Protein 3F7W (pdb70)

Structure (mmCIF, N/CA/C/O backbone):
data_3F7W
#
_entry.id   3F7W
#
_cell.length_a   91.178
_cell.length_b   91.178
_cell.length_c   82.049
_cell.angle_alpha   90.000
_cell.angle_beta   90.000
_cell.angle_gamma   90.000
#
_symmetry.space_group_name_H-M   'P 43 21 2'
#
loop_
_entity.id
_entity.type
_entity.pdbx_description
1 polymer 'putative fructosamine-3-kinase'
2 non-polymer 'UNKNOWN LIGAND'
3 non-polymer 'CHLORIDE ION'
4 non-polymer 1,2-ETHANEDIOL
5 non-polymer DI(HYDROXYETHYL)ETHER
6 water water
#
loop_
_atom_site.group_PDB
_atom_site.id
_atom_site.type_symbol
_atom_site.label_atom_id
_atom_site.label_alt_id
_atom_site.label_comp_id
_atom_site.label_asym_id
_atom_site.label_entity_id
_atom_site.label_seq_id
_atom_site.pdbx_PDB_ins_code
_atom_site.Cartn_x
_atom_site.Cartn_y
_atom_site.Cartn_z
_atom_site.occupancy
_atom_site.B_iso_or_equiv
_atom_site.auth_seq_id
_atom_site.auth_comp_id
_atom_site.auth_asym_id
_atom_site.auth_atom_id
_atom_site.pdbx_PDB_model_num
ATOM 1 N N . GLY A 1 1 ? 42.491 11.237 28.658 1.00 19.29 0 GLY A N 1
ATOM 2 C CA . GLY A 1 1 ? 43.571 10.195 28.525 1.00 35.62 0 GLY A CA 1
ATOM 3 C C . GLY A 1 1 ? 44.208 9.705 29.832 1.00 39.72 0 GLY A C 1
ATOM 4 O O . GLY A 1 1 ? 44.053 10.329 30.871 1.00 44.77 0 GLY A O 1
ATOM 5 N N A VAL A 1 2 ? 45.054 8.679 29.757 0.50 39.40 1 VAL A N 1
ATOM 6 N N B VAL A 1 2 ? 44.806 8.509 29.755 0.50 45.02 1 VAL A N 1
ATOM 7 C CA A VAL A 1 2 ? 45.541 7.967 30.949 0.50 34.26 1 VAL A CA 1
ATOM 8 C CA B VAL A 1 2 ? 45.453 7.847 30.887 0.50 44.93 1 VAL A CA 1
ATOM 9 C C A VAL A 1 2 ? 46.044 8.788 32.160 0.50 29.57 1 VAL A C 1
ATOM 10 C C B VAL A 1 2 ? 45.831 6.378 30.608 0.50 44.85 1 VAL A C 1
ATOM 11 O O A VAL A 1 2 ? 46.754 9.804 32.075 0.50 23.01 1 VAL A O 1
ATOM 12 O O B VAL A 1 2 ? 44.979 5.490 30.640 0.50 46.23 1 VAL A O 1
ATOM 15 N N A ASN A 1 3 ? 45.634 8.302 33.315 0.50 26.74 2 ASN A N 1
ATOM 16 N N B ASN A 1 3 ? 47.104 6.136 30.306 0.50 43.62 2 ASN A N 1
ATOM 17 C CA A ASN A 1 3 ? 46.289 8.650 34.551 0.50 25.25 2 ASN A CA 1
ATOM 18 C CA B ASN A 1 3 ? 47.710 4.828 30.551 0.50 46.50 2 ASN A CA 1
ATOM 19 C C A ASN A 1 3 ? 47.688 8.027 34.499 0.50 22.43 2 ASN A C 1
ATOM 20 C C B ASN A 1 3 ? 48.545 5.145 31.776 0.50 47.20 2 ASN A C 1
ATOM 21 O O A ASN A 1 3 ? 48.649 8.582 35.008 0.50 17.63 2 ASN A O 1
ATOM 22 O O B ASN A 1 3 ? 49.655 4.648 31.961 0.50 46.33 2 ASN A O 1
ATOM 31 N N A SER A 1 4 ? 47.817 6.910 33.795 0.50 23.91 3 SER A N 1
ATOM 32 N N B SER A 1 4 ? 47.947 5.983 32.621 0.50 48.64 3 SER A N 1
ATOM 33 C CA A SER A 1 4 ? 49.161 6.335 33.576 0.50 25.70 3 SER A CA 1
ATOM 34 C CA B SER A 1 4 ? 48.670 6.846 33.548 0.50 48.44 3 SER A CA 1
ATOM 35 C C A SER A 1 4 ? 50.083 7.184 32.672 0.50 25.78 3 SER A C 1
ATOM 36 C C B SER A 1 4 ? 49.826 7.504 32.792 0.50 45.33 3 SER A C 1
ATOM 37 O O A SER A 1 4 ? 51.273 7.310 32.960 0.50 23.76 3 SER A O 1
ATOM 38 O O B SER A 1 4 ? 50.957 7.606 33.279 0.50 45.05 3 SER A O 1
ATOM 43 N N A VAL A 1 5 ? 49.541 7.762 31.598 0.50 27.74 4 VAL A N 1
ATOM 44 N N B VAL A 1 5 ? 49.505 7.946 31.578 0.50 41.75 4 VAL A N 1
ATOM 45 C CA A VAL A 1 5 ? 50.258 8.783 30.816 0.50 26.55 4 VAL A CA 1
ATOM 46 C CA B VAL A 1 5 ? 50.383 8.805 30.804 0.50 37.09 4 VAL A CA 1
ATOM 47 C C A VAL A 1 5 ? 50.794 9.911 31.724 0.50 27.60 4 VAL A C 1
ATOM 48 C C B VAL A 1 5 ? 50.809 9.997 31.669 0.50 33.95 4 VAL A C 1
ATOM 49 O O A VAL A 1 5 ? 51.990 10.231 31.717 0.50 23.98 4 VAL A O 1
ATOM 50 O O B VAL A 1 5 ? 51.957 10.443 31.585 0.50 31.41 4 VAL A O 1
ATOM 57 N N . ALA A 1 6 ? 49.900 10.510 32.502 1.00 29.12 5 ALA A N 1
ATOM 58 C CA . ALA A 1 6 ? 50.263 11.600 33.408 1.00 31.18 5 ALA A CA 1
ATOM 59 C C . ALA A 1 6 ? 51.409 11.213 34.338 1.00 31.10 5 ALA A C 1
ATOM 60 O O . ALA A 1 6 ? 52.374 11.964 34.502 1.00 31.07 5 ALA A O 1
ATOM 62 N N . ALA A 1 7 ? 51.326 10.021 34.920 1.00 31.95 6 ALA A N 1
ATOM 63 C CA . ALA A 1 7 ? 52.365 9.551 35.826 1.00 31.69 6 ALA A CA 1
ATOM 64 C C . ALA A 1 7 ? 53.704 9.406 35.108 1.00 29.72 6 ALA A C 1
ATOM 65 O O . ALA A 1 7 ? 54.733 9.793 35.638 1.00 28.86 6 ALA A O 1
ATOM 67 N N . ARG A 1 8 ? 53.676 8.789 33.928 1.00 30.22 7 ARG A N 1
ATOM 68 C CA . ARG A 1 8 ? 54.897 8.522 33.159 1.00 31.71 7 ARG A CA 1
ATOM 69 C C . ARG A 1 8 ? 55.586 9.837 32.753 1.00 32.46 7 ARG A C 1
ATOM 70 O O . ARG A 1 8 ? 56.810 9.986 32.889 1.00 32.46 7 ARG A O 1
ATOM 78 N N . VAL A 1 9 ? 54.787 10.820 32.332 1.00 30.48 8 VAL A N 1
ATOM 79 C CA . VAL A 1 9 ? 55.317 12.144 31.959 1.00 30.18 8 VAL A CA 1
ATOM 80 C C . VAL A 1 9 ? 55.964 12.837 33.146 1.00 29.49 8 VAL A C 1
ATOM 81 O O . VAL A 1 9 ? 57.094 13.340 33.070 1.00 27.68 8 VAL A O 1
ATOM 85 N N . THR A 1 10 ? 55.287 12.854 34.285 1.00 30.74 9 THR A N 1
ATOM 86 C CA . THR A 1 10 ? 55.888 13.449 35.461 1.00 31.80 9 THR A CA 1
ATOM 87 C C . THR A 1 10 ? 57.217 12.795 35.843 1.00 33.14 9 THR A C 1
ATOM 88 O O . THR A 1 10 ? 58.180 13.494 36.183 1.00 33.28 9 THR A O 1
ATOM 92 N N A GLU A 1 11 ? 57.271 11.471 35.786 0.50 33.22 10 GLU A N 1
ATOM 93 N N B GLU A 1 11 ? 57.257 11.465 35.791 0.50 34.11 10 GLU A N 1
ATOM 94 C CA A GLU A 1 11 ? 58.503 10.749 36.087 0.50 33.87 10 GLU A CA 1
ATOM 95 C CA B GLU A 1 11 ? 58.480 10.702 36.061 0.50 35.87 10 GLU A CA 1
ATOM 96 C C A GLU A 1 11 ? 59.614 11.145 35.119 0.50 34.00 10 GLU A C 1
ATOM 97 C C B GLU A 1 11 ? 59.602 11.131 35.120 0.50 34.92 10 GLU A C 1
ATOM 98 O O A GLU A 1 11 ? 60.757 11.351 35.524 0.50 32.84 10 GLU A O 1
ATOM 99 O O B GLU A 1 11 ? 60.735 11.351 35.544 0.50 33.96 10 GLU A O 1
ATOM 110 N N . LEU A 1 12 ? 59.277 11.229 33.835 1.00 32.69 11 LEU A N 1
ATOM 111 C CA . LEU A 1 12 ? 60.280 11.471 32.801 1.00 33.41 11 LEU A CA 1
ATOM 112 C C . LEU A 1 12 ? 60.741 12.915 32.718 1.00 35.65 11 LEU A C 1
ATOM 113 O O . LEU A 1 12 ? 61.886 13.161 32.361 1.00 34.55 11 LEU A O 1
ATOM 118 N N . THR A 1 13 ? 59.870 13.862 33.054 1.00 35.24 12 THR A N 1
ATOM 119 C CA . THR A 1 13 ? 60.193 15.305 32.945 1.00 34.88 12 THR A CA 1
ATOM 120 C C . THR A 1 13 ? 60.469 16.006 34.248 1.00 32.53 12 THR A C 1
ATOM 121 O O . THR A 1 13 ? 60.987 17.116 34.254 1.00 34.40 12 THR A O 1
ATOM 125 N N . GLY A 1 14 ? 60.070 15.390 35.355 1.00 32.23 13 GLY A N 1
ATOM 126 C CA . GLY A 1 14 ? 60.126 15.989 36.672 1.00 31.10 13 GLY A CA 1
ATOM 127 C C . GLY A 1 14 ? 59.103 17.097 36.908 1.00 31.87 13 GLY A C 1
ATOM 128 O O . GLY A 1 14 ? 59.156 17.769 37.914 1.00 31.12 13 GLY A O 1
ATOM 129 N N . ARG A 1 15 ? 58.177 17.284 35.977 1.00 31.50 14 ARG A N 1
ATOM 130 C CA . ARG A 1 15 ? 57.211 18.378 36.047 1.00 30.78 14 ARG A CA 1
ATOM 131 C C . ARG A 1 15 ? 55.816 17.842 36.389 1.00 30.27 14 ARG A C 1
ATOM 132 O O . ARG A 1 15 ? 55.448 16.748 35.966 1.00 29.06 14 ARG A O 1
ATOM 140 N N . GLU A 1 16 ? 55.043 18.633 37.122 1.00 30.63 15 GLU A N 1
ATOM 141 C CA . GLU A 1 16 ? 53.676 18.268 37.505 1.00 32.29 15 GLU A CA 1
ATOM 142 C C . GLU A 1 16 ? 52.735 18.342 36.296 1.00 30.48 15 GLU A C 1
ATOM 143 O O . GLU A 1 16 ? 52.787 19.308 35.546 1.00 31.90 15 GLU A O 1
ATOM 149 N N . VAL A 1 17 ? 51.901 17.312 36.101 1.00 32.05 16 VAL A N 1
ATOM 150 C CA . VAL A 1 17 ? 50.908 17.261 35.001 1.00 30.62 16 VAL A CA 1
ATOM 151 C C . VAL A 1 17 ? 49.515 17.725 35.470 1.00 33.35 16 VAL A C 1
ATOM 152 O O . VAL A 1 17 ? 48.988 17.220 36.457 1.00 31.38 16 VAL A O 1
ATOM 156 N N . ALA A 1 18 ? 48.947 18.714 34.787 1.00 33.54 17 ALA A N 1
ATOM 157 C CA . ALA A 1 18 ? 47.618 19.260 35.125 1.00 33.42 17 ALA A CA 1
ATOM 158 C C . ALA A 1 18 ? 46.489 18.622 34.298 1.00 34.02 17 ALA A C 1
ATOM 159 O O . ALA A 1 18 ? 45.355 18.561 34.763 1.00 32.73 17 ALA A O 1
ATOM 161 N N . ALA A 1 19 ? 46.788 18.133 33.098 1.00 33.34 18 ALA A N 1
ATOM 162 C CA . ALA A 1 19 ? 45.754 17.581 32.222 1.00 33.08 18 ALA A CA 1
ATOM 163 C C . ALA A 1 19 ? 46.330 16.667 31.160 1.00 33.56 18 ALA A C 1
ATOM 164 O O . ALA A 1 19 ? 47.496 16.833 30.748 1.00 31.48 18 ALA A O 1
ATOM 166 N N . VAL A 1 20 ? 45.509 15.706 30.721 1.00 31.36 19 VAL A N 1
ATOM 167 C CA . VAL A 1 20 ? 45.824 14.818 29.603 1.00 31.12 19 VAL A CA 1
ATOM 168 C C . VAL A 1 20 ? 44.601 14.702 28.680 1.00 32.02 19 VAL A C 1
ATOM 169 O O . VAL A 1 20 ? 43.504 14.431 29.158 1.00 32.39 19 VAL A O 1
ATOM 173 N N . ALA A 1 21 ? 44.789 14.901 27.381 1.00 32.81 20 ALA A N 1
ATOM 174 C CA . ALA A 1 21 ? 43.711 14.764 26.400 1.00 34.47 20 ALA A CA 1
ATOM 175 C C . ALA A 1 21 ? 44.147 13.799 25.303 1.00 32.74 20 ALA A C 1
ATOM 176 O O . ALA A 1 21 ? 45.282 13.867 24.852 1.00 35.64 20 ALA A O 1
ATOM 178 N N . GLU A 1 22 ? 43.243 12.930 24.845 1.00 32.35 21 GLU A N 1
ATOM 179 C CA . GLU A 1 22 ? 43.574 11.995 23.756 1.00 35.94 21 GLU A CA 1
ATOM 180 C C . GLU A 1 22 ? 43.639 12.713 22.408 1.00 36.96 21 GLU A C 1
ATOM 181 O O . GLU A 1 22 ? 42.829 13.605 22.127 1.00 36.09 21 GLU A O 1
ATOM 187 N N . ARG A 1 23 ? 44.628 12.360 21.591 1.00 36.66 22 ARG A N 1
ATOM 188 C CA . ARG A 1 23 ? 44.769 12.923 20.253 1.00 37.14 22 ARG A CA 1
ATOM 189 C C . ARG A 1 23 ? 44.947 11.817 19.210 1.00 38.64 22 ARG A C 1
ATOM 190 O O . ARG A 1 23 ? 45.624 12.012 18.205 1.00 43.60 22 ARG A O 1
ATOM 198 N N . GLY A 1 24 ? 44.339 10.661 19.456 1.00 39.11 23 GLY A N 1
ATOM 199 C CA . GLY A 1 24 ? 44.326 9.578 18.466 1.00 40.45 23 GLY A CA 1
ATOM 200 C C . GLY A 1 24 ? 45.477 8.586 18.604 1.00 40.67 23 GLY A C 1
ATOM 201 O O . GLY A 1 24 ? 46.002 8.377 19.707 1.00 36.14 23 GLY A O 1
ATOM 202 N N . HIS A 1 25 ? 45.847 7.967 17.483 1.00 40.27 24 HIS A N 1
ATOM 203 C CA . HIS A 1 25 ? 46.816 6.878 17.471 1.00 42.38 24 HIS A CA 1
ATOM 204 C C . HIS A 1 25 ? 47.627 6.906 16.189 1.00 41.57 24 HIS A C 1
ATOM 205 O O . HIS A 1 25 ? 47.211 7.502 15.191 1.00 39.77 24 HIS A O 1
ATOM 208 N N . SER A 1 26 ? 48.801 6.285 16.231 1.00 37.11 25 SER A N 1
ATOM 209 C CA . SER A 1 26 ? 49.612 6.099 15.041 1.00 35.36 25 SER A CA 1
ATOM 210 C C . SER A 1 26 ? 50.281 4.743 15.173 1.00 35.65 25 SER A C 1
ATOM 211 O O . SER A 1 26 ? 50.903 4.453 16.199 1.00 35.07 25 SER A O 1
ATOM 214 N N . HIS A 1 27 ? 50.146 3.920 14.142 1.00 33.55 26 HIS A N 1
ATOM 215 C CA . HIS A 1 27 ? 50.686 2.573 14.146 1.00 36.80 26 HIS A CA 1
ATOM 216 C C . HIS A 1 27 ? 50.285 1.891 15.457 1.00 37.96 26 HIS A C 1
ATOM 217 O O . HIS A 1 27 ? 49.103 1.694 15.675 1.00 39.33 26 HIS A O 1
ATOM 224 N N A ARG A 1 28 ? 51.275 1.651 16.324 0.50 39.51 27 ARG A N 1
ATOM 225 N N B ARG A 1 28 ? 51.211 1.547 16.347 0.50 39.56 27 ARG A N 1
ATOM 226 C CA A ARG A 1 28 ? 51.127 0.815 17.519 0.50 40.19 27 ARG A CA 1
ATOM 227 C CA B ARG A 1 28 ? 50.794 0.821 17.566 0.50 39.78 27 ARG A CA 1
ATOM 228 C C A ARG A 1 28 ? 51.040 1.639 18.822 0.50 40.00 27 ARG A C 1
ATOM 229 C C B ARG A 1 28 ? 50.818 1.660 18.848 0.50 40.04 27 ARG A C 1
ATOM 230 O O A ARG A 1 28 ? 50.996 1.062 19.911 0.50 39.26 27 ARG A O 1
ATOM 231 O O B ARG A 1 28 ? 50.599 1.128 19.945 0.50 38.88 27 ARG A O 1
ATOM 246 N N . TRP A 1 29 ? 51.024 2.968 18.719 1.00 38.60 28 TRP A N 1
ATOM 247 C CA . TRP A 1 29 ? 51.067 3.836 19.906 1.00 36.78 28 TRP A CA 1
ATOM 248 C C . TRP A 1 29 ? 49.962 4.886 19.887 1.00 35.37 28 TRP A C 1
ATOM 249 O O . TRP A 1 29 ? 49.339 5.135 18.852 1.00 36.89 28 TRP A O 1
ATOM 260 N N . HIS A 1 30 ? 49.704 5.449 21.058 1.00 30.31 29 HIS A N 1
ATOM 261 C CA . HIS A 1 30 ? 48.646 6.402 21.267 1.00 31.06 29 HIS A CA 1
ATOM 262 C C . HIS A 1 30 ? 49.222 7.810 21.407 1.00 32.46 29 HIS A C 1
ATOM 263 O O . HIS A 1 30 ? 50.365 7.973 21.853 1.00 29.99 29 HIS A O 1
ATOM 270 N N . LEU A 1 31 ? 48.424 8.819 21.040 1.00 33.44 30 LEU A N 1
ATOM 271 C CA . LEU A 1 31 ? 48.863 10.224 21.044 1.00 32.68 30 LEU A CA 1
ATOM 272 C C . LEU A 1 31 ? 48.064 11.053 22.030 1.00 31.40 30 LEU A C 1
ATOM 273 O O . LEU A 1 31 ? 46.853 10.832 22.245 1.00 32.38 30 LEU A O 1
ATOM 278 N N . TYR A 1 32 ? 48.736 12.013 22.656 1.00 31.19 31 TYR A N 1
ATOM 279 C CA . TYR A 1 32 ? 48.117 12.824 23.689 1.00 32.23 31 TYR A CA 1
ATOM 280 C C . TYR A 1 32 ? 48.657 14.247 23.662 1.00 31.30 31 TYR A C 1
ATOM 281 O O . TYR A 1 32 ? 49.814 14.462 23.328 1.00 29.45 31 TYR A O 1
ATOM 290 N N . ARG A 1 33 ? 47.799 15.180 24.044 1.00 30.88 32 ARG A N 1
ATOM 291 C CA . ARG A 1 33 ? 48.208 16.513 24.496 1.00 31.66 32 ARG A CA 1
ATOM 292 C C . ARG A 1 33 ? 48.206 16.509 26.022 1.00 30.11 32 ARG A C 1
ATOM 293 O O . ARG A 1 33 ? 47.179 16.256 26.653 1.00 31.74 32 ARG A O 1
ATOM 301 N N . VAL A 1 34 ? 49.370 16.768 26.609 1.00 29.07 33 VAL A N 1
ATOM 302 C CA . VAL A 1 34 ? 49.538 16.752 28.072 1.00 27.55 33 VAL A CA 1
ATOM 303 C C . VAL A 1 34 ? 49.938 18.149 28.514 1.00 30.45 33 VAL A C 1
ATOM 304 O O . VAL A 1 34 ? 50.903 18.718 27.983 1.00 31.53 33 VAL A O 1
ATOM 308 N N . GLU A 1 35 ? 49.224 18.684 29.498 1.00 30.07 34 GLU A N 1
ATOM 309 C CA . GLU A 1 35 ? 49.474 20.033 29.972 1.00 31.41 34 GLU A CA 1
ATOM 310 C C . GLU A 1 35 ? 50.070 19.995 31.362 1.00 30.49 34 GLU A C 1
ATOM 311 O O . GLU A 1 35 ? 49.551 19.333 32.273 1.00 31.35 34 GLU A O 1
ATOM 317 N N . LEU A 1 36 ? 51.180 20.700 31.525 1.00 28.81 35 LEU A N 1
ATOM 318 C CA . LEU A 1 36 ? 51.862 20.785 32.812 1.00 28.64 35 LEU A CA 1
ATOM 319 C C . LEU A 1 36 ? 51.182 21.824 33.684 1.00 31.44 35 LEU A C 1
ATOM 320 O O . LEU A 1 36 ? 50.355 22.599 33.196 1.00 29.47 35 LEU A O 1
ATOM 325 N N . ALA A 1 37 ? 51.586 2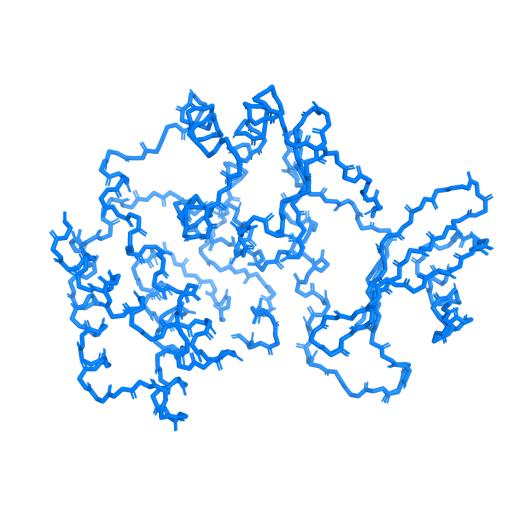1.874 34.952 1.00 32.06 36 ALA A N 1
ATOM 326 C CA . ALA A 1 37 ? 50.964 22.769 35.941 1.00 31.80 36 ALA A CA 1
ATOM 327 C C . ALA A 1 37 ? 51.027 24.237 35.555 1.00 32.49 36 ALA A C 1
ATOM 328 O O . ALA A 1 37 ? 50.120 24.979 35.889 1.00 33.25 36 ALA A O 1
ATOM 330 N N . ASP A 1 38 ? 52.086 24.661 34.869 1.00 30.55 37 ASP A N 1
ATOM 331 C CA . ASP A 1 38 ? 52.221 26.058 34.440 1.00 32.03 37 ASP A CA 1
ATOM 332 C C . ASP A 1 38 ? 51.575 26.368 33.099 1.00 30.74 37 ASP A C 1
ATOM 333 O O . ASP A 1 38 ? 51.787 27.451 32.557 1.00 31.81 37 ASP A O 1
ATOM 338 N N . GLY A 1 39 ? 50.823 25.411 32.538 1.00 30.79 38 GLY A N 1
ATOM 339 C CA . GLY A 1 39 ? 50.194 25.602 31.237 1.00 29.52 38 GLY A CA 1
ATOM 340 C C . GLY A 1 39 ? 50.990 25.070 30.063 1.00 29.86 38 GLY A C 1
ATOM 341 O O . GLY A 1 39 ? 50.469 25.016 28.953 1.00 31.45 38 GLY A O 1
ATOM 342 N N . THR A 1 40 ? 52.255 24.682 30.272 1.00 31.58 39 THR A N 1
ATOM 343 C CA . THR A 1 40 ? 53.089 24.210 29.153 1.00 31.78 39 THR A CA 1
ATOM 344 C C . THR A 1 40 ? 52.474 22.960 28.518 1.00 29.92 39 THR A C 1
ATOM 345 O O . THR A 1 40 ? 52.225 21.975 29.217 1.00 30.26 39 THR A O 1
ATOM 349 N N . PRO A 1 41 ? 52.191 22.999 27.210 1.00 31.88 40 PRO A N 1
ATOM 350 C CA . PRO A 1 41 ? 51.663 21.809 26.576 1.00 31.04 40 PRO A CA 1
ATOM 351 C C . PRO A 1 41 ? 52.778 20.940 25.978 1.00 29.01 40 PRO A C 1
ATOM 352 O O . PRO A 1 41 ? 53.775 21.460 25.474 1.00 31.77 40 PRO A O 1
ATOM 356 N N . LEU A 1 42 ? 52.549 19.635 26.012 1.00 28.82 41 LEU A N 1
ATOM 357 C CA . LEU A 1 42 ? 53.442 18.627 25.505 1.00 27.09 41 LEU A CA 1
ATOM 358 C C . LEU A 1 42 ? 52.680 17.699 24.580 1.00 26.70 41 LEU A C 1
ATOM 359 O O . LEU A 1 42 ? 51.521 17.362 24.846 1.00 30.00 41 LEU A O 1
ATOM 364 N N . PHE A 1 43 ? 53.344 17.282 23.507 1.00 27.23 42 PHE A N 1
ATOM 365 C CA . PHE A 1 43 ? 52.851 16.223 22.638 1.00 28.57 42 PHE A CA 1
ATOM 366 C C . PHE A 1 43 ? 53.506 14.930 23.136 1.00 28.63 42 PHE A C 1
ATOM 367 O O . PHE A 1 43 ? 54.723 14.857 23.226 1.00 29.54 42 PHE A O 1
ATOM 375 N N . VAL A 1 44 ? 52.693 13.925 23.429 1.00 28.57 43 VAL A N 1
ATOM 376 C CA . VAL A 1 44 ? 53.191 12.690 24.054 1.00 28.38 43 VAL A CA 1
ATOM 377 C C . VAL A 1 44 ? 52.715 11.487 23.229 1.00 29.08 43 VAL A C 1
ATOM 378 O O . VAL A 1 44 ? 51.510 11.377 22.908 1.00 28.44 43 VAL A O 1
ATOM 382 N N . LYS A 1 45 ? 53.672 10.643 22.847 1.00 28.82 44 LYS A N 1
ATOM 383 C CA . LYS A 1 45 ? 53.401 9.322 22.268 1.00 28.33 44 LYS A CA 1
ATOM 384 C C . LYS A 1 45 ? 53.625 8.309 23.372 1.00 29.45 44 LYS A C 1
ATOM 385 O O . LYS A 1 45 ? 54.574 8.428 24.175 1.00 29.95 44 LYS A O 1
ATOM 391 N N . ALA A 1 46 ? 52.772 7.307 23.419 1.00 29.66 45 ALA A N 1
ATOM 392 C CA . ALA A 1 46 ? 52.891 6.288 24.465 1.00 29.39 45 ALA A CA 1
ATOM 393 C C . ALA A 1 46 ? 52.371 4.952 23.964 1.00 30.57 45 ALA A C 1
ATOM 394 O O . ALA A 1 46 ? 51.279 4.863 23.423 1.00 29.29 45 ALA A O 1
ATOM 396 N N . LEU A 1 47 ? 53.164 3.911 24.185 1.00 29.77 46 LEU A N 1
ATOM 397 C CA . LEU A 1 47 ? 52.696 2.557 24.044 1.00 28.90 46 LEU A CA 1
ATOM 398 C C . LEU A 1 47 ? 51.805 2.230 25.244 1.00 29.04 46 LEU A C 1
ATOM 399 O O . LEU A 1 47 ? 52.002 2.778 26.318 1.00 30.04 46 LEU A O 1
ATOM 404 N N . PRO A 1 48 ? 50.819 1.362 25.058 1.00 32.53 47 PRO A N 1
ATOM 405 C CA . PRO A 1 48 ? 50.006 1.015 26.232 1.00 34.67 47 PRO A CA 1
ATOM 406 C C . PRO A 1 48 ? 50.873 0.335 27.297 1.00 33.70 47 PRO A C 1
ATOM 407 O O . PRO A 1 48 ? 51.849 -0.337 26.959 1.00 31.09 47 PRO A O 1
ATOM 411 N N A ASP A 1 49 ? 50.373 0.419 28.518 0.50 33.66 48 ASP A N 1
ATOM 412 N N B ASP A 1 49 ? 50.615 0.581 28.594 0.50 33.66 48 ASP A N 1
ATOM 413 C CA A ASP A 1 49 ? 50.898 -0.319 29.622 0.50 31.43 48 ASP A CA 1
ATOM 414 C CA B ASP A 1 49 ? 51.586 0.286 29.709 0.50 32.22 48 ASP A CA 1
ATOM 415 C C A ASP A 1 49 ? 50.888 -1.802 29.308 0.50 27.53 48 ASP A C 1
ATOM 416 C C B ASP A 1 49 ? 52.385 -1.035 29.634 0.50 29.94 48 ASP A C 1
ATOM 417 O O A ASP A 1 49 ? 49.873 -2.374 28.879 0.50 22.81 48 ASP A O 1
ATOM 418 O O B ASP A 1 49 ? 53.582 -1.077 29.983 0.50 27.70 48 ASP A O 1
ATOM 427 N N A ASP A 1 50 ? 52.063 -2.390 29.499 0.50 25.49 49 ASP A N 1
ATOM 428 N N B ASP A 1 50 ? 51.691 -2.105 29.245 0.50 26.42 49 ASP A N 1
ATOM 429 C CA A ASP A 1 50 ? 52.285 -3.815 29.344 0.50 25.75 49 ASP A CA 1
ATOM 430 C CA B ASP A 1 50 ? 52.222 -3.475 29.324 0.50 25.10 49 ASP A CA 1
ATOM 431 C C A ASP A 1 50 ? 52.431 -4.316 27.908 0.50 23.92 49 ASP A C 1
ATOM 432 C C B ASP A 1 50 ? 52.260 -4.235 27.986 0.50 24.40 49 ASP A C 1
ATOM 433 O O A ASP A 1 50 ? 52.835 -5.456 27.711 0.50 23.01 49 ASP A O 1
ATOM 434 O O B ASP A 1 50 ? 52.356 -5.462 27.946 0.50 26.28 49 ASP A O 1
ATOM 443 N N . ALA A 1 51 ? 52.178 -3.483 26.904 1.00 24.42 50 ALA A N 1
ATOM 444 C CA . ALA A 1 51 ? 52.185 -3.998 25.531 1.00 25.70 50 ALA A CA 1
ATOM 445 C C . ALA A 1 51 ? 53.625 -4.278 25.091 1.00 28.98 50 ALA A C 1
ATOM 446 O O . ALA A 1 51 ? 54.522 -3.564 25.463 1.00 25.86 50 ALA A O 1
ATOM 448 N N . PRO A 1 52 ? 53.842 -5.337 24.318 1.00 34.81 51 PRO A N 1
ATOM 449 C CA . PRO A 1 52 ? 55.181 -5.607 23.826 1.00 35.86 51 PRO A CA 1
ATOM 450 C C . PRO A 1 52 ? 55.440 -4.601 22.755 1.00 38.48 51 PRO A C 1
ATOM 451 O O . PRO A 1 52 ? 54.504 -4.218 22.045 1.00 41.43 51 PRO A O 1
ATOM 455 N N . ALA A 1 53 ? 56.684 -4.162 22.647 1.00 35.47 52 ALA A N 1
ATOM 456 C CA . ALA A 1 53 ? 57.037 -3.068 21.765 1.00 35.48 52 ALA A CA 1
ATOM 457 C C . ALA A 1 53 ? 58.320 -3.415 21.018 1.00 31.47 52 ALA A C 1
ATOM 458 O O . ALA A 1 53 ? 59.170 -4.136 21.527 1.00 29.28 52 ALA A O 1
ATOM 460 N N . LEU A 1 54 ? 58.456 -2.838 19.834 1.00 29.90 53 LEU A N 1
ATOM 461 C CA . LEU A 1 54 ? 59.640 -3.023 19.013 1.00 26.56 53 LEU A CA 1
ATOM 462 C C . LEU A 1 54 ? 60.887 -2.507 19.675 1.00 24.77 53 LEU A C 1
ATOM 463 O O . LEU A 1 54 ? 60.927 -1.359 20.159 1.00 26.29 53 LEU A O 1
ATOM 468 N N A ASP A 1 55 ? 61.939 -3.327 19.664 0.50 23.05 54 ASP A N 1
ATOM 469 N N B ASP A 1 55 ? 61.933 -3.325 19.709 0.50 23.99 54 ASP A N 1
ATOM 470 C CA A ASP A 1 55 ? 63.268 -2.997 20.207 0.50 24.20 54 ASP A CA 1
ATOM 471 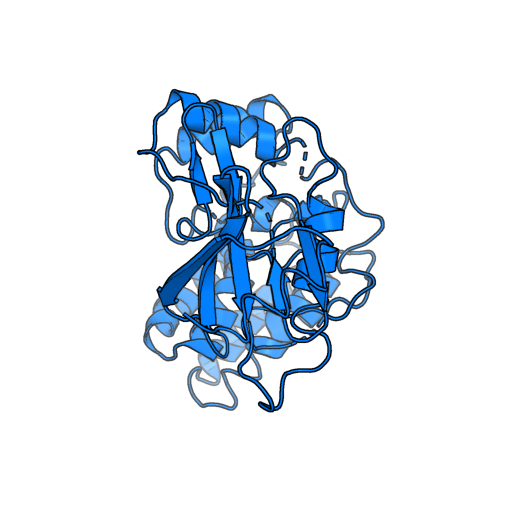C CA B ASP A 1 55 ? 63.156 -2.895 20.352 0.50 25.49 54 ASP A CA 1
ATOM 472 C C A ASP A 1 55 ? 63.896 -1.677 19.695 0.50 25.90 54 ASP A C 1
ATOM 473 C C B ASP A 1 55 ? 63.690 -1.620 19.699 0.50 26.70 54 ASP A C 1
ATOM 474 O O A ASP A 1 55 ? 64.357 -1.637 18.554 0.50 23.17 54 ASP A O 1
ATOM 475 O O B ASP A 1 55 ? 63.775 -1.517 18.479 0.50 23.31 54 ASP A O 1
ATOM 484 N N . GLY A 1 56 ? 63.982 -0.628 20.535 1.00 26.43 55 GLY A N 1
ATOM 485 C CA . GLY A 1 56 ? 64.651 0.590 20.106 1.00 27.47 55 GLY A CA 1
ATOM 486 C C . GLY A 1 56 ? 63.799 1.543 19.284 1.00 26.09 55 GLY A C 1
ATOM 487 O O . GLY A 1 56 ? 64.311 2.514 18.718 1.00 28.01 55 GLY A O 1
ATOM 488 N N . LEU A 1 57 ? 62.500 1.295 19.218 1.00 27.74 56 LEU A N 1
ATOM 489 C CA . LEU A 1 57 ? 61.620 2.116 18.385 1.00 29.98 56 LEU A CA 1
ATOM 490 C C . LEU A 1 57 ? 61.576 3.586 18.858 1.00 26.59 56 LEU A C 1
ATOM 491 O O . LEU A 1 57 ? 61.857 4.533 18.091 1.00 26.10 56 LEU A O 1
ATOM 496 N N . PHE A 1 58 ? 61.196 3.773 20.114 1.00 26.79 57 PHE A N 1
ATOM 497 C CA . PHE A 1 58 ? 61.117 5.129 20.654 1.00 26.45 57 PHE A CA 1
ATOM 498 C C . PHE A 1 58 ? 62.500 5.766 20.731 1.00 25.64 57 PHE A C 1
ATOM 499 O O . PHE A 1 58 ? 62.638 6.957 20.463 1.00 26.13 57 PHE A O 1
ATOM 507 N N A ARG A 1 59 ? 63.503 4.969 21.071 0.50 25.08 58 ARG A N 1
ATOM 508 N N B ARG A 1 59 ? 63.516 4.966 21.057 0.50 25.08 58 ARG A N 1
ATOM 509 C CA A ARG A 1 59 ? 64.879 5.431 21.096 0.50 26.58 58 ARG A CA 1
ATOM 510 C CA B ARG A 1 59 ? 64.898 5.440 21.105 0.50 26.62 58 ARG A CA 1
ATOM 511 C C A ARG A 1 59 ? 65.300 6.077 19.778 0.50 26.22 58 ARG A C 1
ATOM 512 C C B ARG A 1 59 ? 65.333 6.063 19.777 0.50 26.28 58 ARG A C 1
ATOM 513 O O A ARG A 1 59 ? 65.957 7.112 19.766 0.50 25.04 58 ARG A O 1
ATOM 514 O O B ARG A 1 59 ? 66.033 7.071 19.758 0.50 25.27 58 ARG A O 1
ATOM 529 N N . ALA A 1 60 ? 64.930 5.456 18.665 1.00 25.04 59 ALA A N 1
ATOM 530 C CA . ALA A 1 60 ? 65.313 5.974 17.349 1.00 24.90 59 ALA A CA 1
ATOM 531 C C . ALA A 1 60 ? 64.777 7.388 17.139 1.00 25.80 59 ALA A C 1
ATOM 532 O O . ALA A 1 60 ? 65.477 8.266 16.583 1.00 27.05 59 ALA A O 1
ATOM 534 N N . GLU A 1 61 ? 63.542 7.620 17.564 1.00 24.38 60 GLU A N 1
ATOM 535 C CA . GLU A 1 61 ? 62.942 8.935 17.442 1.00 28.17 60 GLU A CA 1
ATOM 536 C C . GLU A 1 61 ? 63.569 9.927 18.467 1.00 26.41 60 GLU A C 1
ATOM 537 O O . GLU A 1 61 ? 63.881 11.044 18.085 1.00 27.30 60 GLU A O 1
ATOM 543 N N . ALA A 1 62 ? 63.732 9.516 19.722 1.00 26.23 61 ALA A N 1
ATOM 544 C CA . ALA A 1 62 ? 64.304 10.426 20.757 1.00 25.40 61 ALA A CA 1
ATOM 545 C C . ALA A 1 62 ? 65.720 10.861 20.340 1.00 26.61 61 ALA A C 1
ATOM 546 O O . ALA A 1 62 ? 66.074 12.067 20.399 1.00 27.20 61 ALA A O 1
ATOM 548 N N . LEU A 1 63 ? 66.539 9.889 19.951 1.00 25.85 62 LEU A N 1
ATOM 549 C CA . LEU A 1 63 ? 67.923 10.172 19.544 1.00 27.03 62 LEU A CA 1
ATOM 550 C C . LEU A 1 63 ? 67.946 10.948 18.239 1.00 26.89 62 LEU A C 1
ATOM 551 O O . LEU A 1 63 ? 68.772 11.863 18.048 1.00 27.84 62 LEU A O 1
ATOM 556 N N . GLY A 1 64 ? 67.038 10.603 17.328 1.00 27.32 63 GLY A N 1
ATOM 557 C CA . GLY A 1 64 ? 66.969 11.281 16.039 1.00 27.04 63 GLY A CA 1
ATOM 558 C C . GLY A 1 64 ? 66.538 12.729 16.208 1.00 26.71 63 GLY A C 1
ATOM 559 O O . GLY A 1 64 ? 67.099 13.603 15.582 1.00 28.42 63 GLY A O 1
ATOM 560 N N . LEU A 1 65 ? 65.576 12.978 17.095 1.00 25.40 64 LEU A N 1
ATOM 561 C CA . LEU A 1 65 ? 65.155 14.355 17.380 1.00 26.05 64 LEU A CA 1
ATOM 562 C C . LEU A 1 65 ? 66.313 15.175 17.978 1.00 25.99 64 LEU A C 1
ATOM 563 O O . LEU A 1 65 ? 66.535 16.336 17.581 1.00 27.73 64 LEU A O 1
ATOM 568 N N . ASP A 1 66 ? 67.065 14.573 18.901 1.00 25.43 65 ASP A N 1
ATOM 569 C CA . ASP A 1 66 ? 68.176 15.270 19.541 1.00 26.42 65 ASP A CA 1
ATOM 570 C C . ASP A 1 66 ? 69.243 15.616 18.530 1.00 28.60 65 ASP A C 1
ATOM 571 O O . ASP A 1 66 ? 69.805 16.705 18.530 1.00 27.90 65 ASP A O 1
ATOM 576 N N . TRP A 1 67 ? 69.546 14.660 17.675 1.00 27.36 66 TRP A N 1
ATOM 577 C CA . TRP A 1 67 ? 70.604 14.805 16.705 1.00 27.35 66 TRP A CA 1
ATOM 578 C C . TRP A 1 67 ? 70.227 15.773 15.591 1.00 27.01 66 TRP A C 1
ATOM 579 O O . TRP A 1 67 ? 71.026 16.609 15.159 1.00 28.03 66 TRP A O 1
ATOM 590 N N . LEU A 1 68 ? 69.004 15.684 15.113 1.00 27.12 67 LEU A N 1
ATOM 591 C CA . LEU A 1 68 ? 68.546 16.527 14.040 1.00 26.66 67 LEU A CA 1
ATOM 592 C C . LEU A 1 68 ? 68.320 17.966 14.473 1.00 28.23 67 LEU A C 1
ATOM 593 O O . LEU A 1 68 ? 68.390 18.899 13.644 1.00 28.36 67 LEU A O 1
ATOM 598 N N . GLY A 1 69 ? 68.147 18.181 15.778 1.00 29.00 68 GLY A N 1
ATOM 599 C CA . GLY A 1 69 ? 67.693 19.455 16.302 1.00 29.69 68 GLY A CA 1
ATOM 600 C C . GLY A 1 69 ? 68.785 20.484 16.567 1.00 31.01 68 GLY A C 1
ATOM 601 O O . GLY A 1 69 ? 68.491 21.552 17.045 1.00 34.46 68 GLY A O 1
ATOM 602 N N A ARG A 1 70 ? 70.035 20.132 16.275 0.50 31.63 69 ARG A N 1
ATOM 603 N N B ARG A 1 70 ? 70.026 20.179 16.213 0.50 31.49 69 ARG A N 1
ATOM 604 C CA A ARG A 1 70 ? 71.177 20.992 16.573 0.50 33.12 69 ARG A CA 1
ATOM 605 C CA B ARG A 1 70 ? 71.171 20.974 16.660 0.50 32.79 69 ARG A CA 1
ATOM 606 C C A ARG A 1 70 ? 71.562 21.794 15.315 0.50 31.82 69 ARG A C 1
ATOM 607 C C B ARG A 1 70 ? 71.418 22.297 15.879 0.50 32.61 69 ARG A C 1
ATOM 608 O O A ARG A 1 70 ? 72.649 21.642 14.725 0.50 30.23 69 ARG A O 1
ATOM 609 O O B ARG A 1 70 ? 72.275 23.090 16.278 0.50 31.79 69 ARG A O 1
ATOM 624 N N . SER A 1 71 ? 70.614 22.594 14.857 1.00 30.83 70 SER A N 1
ATOM 625 C CA . SER A 1 71 ? 70.932 23.670 13.912 1.00 29.23 70 SER A CA 1
ATOM 626 C C . SER A 1 71 ? 70.236 24.976 14.225 1.00 25.96 70 SER A C 1
ATOM 627 O O . SER A 1 71 ? 69.250 25.017 14.970 1.00 29.00 70 SER A O 1
ATOM 630 N N . PHE A 1 72 ? 70.732 26.054 13.613 1.00 24.98 71 PHE A N 1
ATOM 631 C CA . PHE A 1 72 ? 70.165 27.406 13.829 1.00 25.68 71 PHE A CA 1
ATOM 632 C C . PHE A 1 72 ? 68.745 27.474 13.280 1.00 27.52 71 PHE A C 1
ATOM 633 O O . PHE A 1 72 ? 68.520 27.089 12.134 1.00 28.85 71 PHE A O 1
ATOM 641 N N . GLY A 1 73 ? 67.815 28.013 14.071 1.00 28.13 72 GLY A N 1
ATOM 642 C CA . GLY A 1 73 ? 66.403 28.054 13.701 1.00 29.76 72 GLY A CA 1
ATOM 643 C C . GLY A 1 73 ? 65.813 26.678 13.472 1.00 28.78 72 GLY A C 1
ATOM 644 O O . GLY A 1 73 ? 64.909 26.517 12.638 1.00 29.46 72 GLY A O 1
ATOM 645 N N . SER A 1 74 ? 66.311 25.691 14.208 1.00 28.34 73 SER A N 1
ATOM 646 C CA . SER A 1 74 ? 65.882 24.315 14.061 1.00 29.09 73 SER A CA 1
ATOM 647 C C . SER A 1 74 ? 64.360 24.201 13.993 1.00 28.10 73 SER A C 1
ATOM 648 O O . SER A 1 74 ? 63.640 24.759 14.857 1.00 26.74 73 SER A O 1
ATOM 651 N N . PRO A 1 75 ? 63.852 23.448 13.010 1.00 28.77 74 PRO A N 1
ATOM 652 C CA . PRO A 1 75 ? 62.410 23.178 12.961 1.00 28.23 74 PRO A CA 1
ATOM 653 C C . PRO A 1 75 ? 62.009 21.925 13.771 1.00 28.66 74 PRO A C 1
ATOM 654 O O . PRO A 1 75 ? 60.881 21.499 13.683 1.00 28.46 74 PRO A O 1
ATOM 658 N N . VAL A 1 76 ? 62.916 21.371 14.575 1.00 29.26 75 VAL A N 1
ATOM 659 C CA . VAL A 1 76 ? 62.697 20.099 15.274 1.00 30.01 75 VAL A CA 1
ATOM 660 C C . VAL A 1 76 ? 62.171 20.384 16.678 1.00 31.00 75 VAL A C 1
ATOM 661 O O . VAL A 1 76 ? 62.774 21.177 17.409 1.00 32.51 75 VAL A O 1
ATOM 665 N N . PRO A 1 77 ? 61.106 19.696 17.105 1.00 29.65 76 PRO A N 1
ATOM 666 C CA . PRO A 1 77 ? 60.655 19.892 18.513 1.00 29.23 76 PRO A CA 1
ATOM 667 C C . PRO A 1 77 ? 61.673 19.410 19.540 1.00 28.37 76 PRO A C 1
ATOM 668 O O . PRO A 1 77 ? 62.377 18.406 19.321 1.00 29.12 76 PRO A O 1
ATOM 672 N N . GLN A 1 78 ? 61.703 20.098 20.684 1.00 25.16 77 GLN A N 1
ATOM 673 C CA . GLN A 1 78 ? 62.506 19.701 21.818 1.00 27.72 77 GLN A CA 1
ATOM 674 C C . GLN A 1 78 ? 61.826 18.550 22.573 1.00 28.74 77 GLN A C 1
ATOM 675 O O . GLN A 1 78 ? 60.616 18.528 22.717 1.00 31.19 77 GLN A O 1
ATOM 681 N N . VAL A 1 79 ? 62.628 17.632 23.054 1.00 28.74 78 VAL A N 1
ATOM 682 C CA . VAL A 1 79 ? 62.144 16.470 23.793 1.00 29.77 78 VAL A CA 1
ATOM 683 C C . VAL A 1 79 ? 62.194 16.833 25.276 1.00 28.59 78 VAL A C 1
ATOM 684 O O . VAL A 1 79 ? 63.214 17.313 25.749 1.00 29.27 78 VAL A O 1
ATOM 688 N N . ALA A 1 80 ? 61.080 16.634 25.973 1.00 26.75 79 ALA A N 1
ATOM 689 C CA . ALA A 1 80 ? 60.973 16.879 27.415 1.00 24.13 79 ALA A CA 1
ATOM 690 C C . ALA A 1 80 ? 61.407 15.639 28.204 1.00 26.79 79 ALA A C 1
ATOM 691 O O . ALA A 1 80 ? 61.936 15.735 29.307 1.00 27.97 79 ALA A O 1
ATOM 693 N N . GLY A 1 81 ? 61.203 14.469 27.625 1.00 26.72 80 GLY A N 1
ATOM 694 C CA . GLY A 1 81 ? 61.607 13.222 28.282 1.00 27.03 80 GLY A CA 1
ATOM 695 C C . GLY A 1 81 ? 61.215 12.013 27.470 1.00 28.18 80 GLY A C 1
ATOM 696 O O . GLY A 1 81 ? 60.282 12.068 26.672 1.00 29.80 80 GLY A O 1
ATOM 697 N N . TRP A 1 82 ? 61.894 10.893 27.695 1.00 28.63 81 TRP A N 1
ATOM 698 C CA . TRP A 1 82 ? 61.536 9.682 26.990 1.00 27.67 81 TRP A CA 1
ATOM 699 C C . TRP A 1 82 ? 62.059 8.423 27.662 1.00 28.61 81 TRP A C 1
ATOM 700 O O . TRP A 1 82 ? 63.008 8.459 28.466 1.00 27.77 81 TRP A O 1
ATOM 711 N N . ASP A 1 83 ? 61.428 7.310 27.308 1.00 26.92 82 ASP A N 1
ATOM 712 C CA . ASP A 1 83 ? 61.941 5.976 27.601 1.00 29.75 82 ASP A CA 1
ATOM 713 C C . ASP A 1 83 ? 61.428 5.069 26.511 1.00 29.81 82 ASP A C 1
ATOM 714 O O . ASP A 1 83 ? 60.887 5.542 25.527 1.00 30.39 82 ASP A O 1
ATOM 719 N N A ASP A 1 84 ? 61.610 3.756 26.648 0.50 29.05 83 ASP A N 1
ATOM 720 N N B ASP A 1 84 ? 61.615 3.766 26.669 0.50 30.73 83 ASP A N 1
ATOM 721 C CA A ASP A 1 84 ? 61.237 2.850 25.551 0.50 29.53 83 ASP A CA 1
ATOM 722 C CA B ASP A 1 84 ? 61.253 2.831 25.607 0.50 32.65 83 ASP A CA 1
ATOM 723 C C A ASP A 1 84 ? 59.722 2.797 25.319 0.50 30.22 83 ASP A C 1
ATOM 724 C C B ASP A 1 84 ? 59.738 2.772 25.344 0.50 32.06 83 ASP A C 1
ATOM 725 O O A ASP A 1 84 ? 59.285 2.246 24.312 0.50 34.44 83 ASP A O 1
ATOM 726 O O B ASP A 1 84 ? 59.318 2.200 24.338 0.50 35.50 83 ASP A O 1
ATOM 735 N N . ARG A 1 85 ? 58.947 3.332 26.257 1.00 33.03 84 ARG A N 1
ATOM 736 C CA . ARG A 1 85 ? 57.454 3.271 26.188 1.00 37.31 84 ARG A CA 1
ATOM 737 C C . ARG A 1 85 ? 56.778 4.630 25.872 1.00 38.02 84 ARG A C 1
ATOM 738 O O . ARG A 1 85 ? 55.576 4.664 25.562 1.00 32.90 84 ARG A O 1
ATOM 746 N N . THR A 1 86 ? 57.526 5.734 26.046 1.00 38.02 85 THR A N 1
ATOM 747 C CA . THR A 1 86 ? 56.935 7.083 26.169 1.00 35.55 85 THR A CA 1
ATOM 748 C C . THR A 1 86 ? 57.893 8.102 25.545 1.00 34.93 85 THR A C 1
ATOM 749 O O . THR A 1 86 ? 59.118 8.014 25.712 1.00 36.23 85 THR A O 1
ATOM 753 N N . LEU A 1 87 ? 57.338 9.041 24.801 1.00 30.02 86 LEU A N 1
ATOM 754 C CA . LEU A 1 87 ? 58.120 10.132 24.250 1.00 29.21 86 LEU A CA 1
ATOM 755 C C . LEU A 1 87 ? 57.284 11.409 24.404 1.00 28.46 86 LEU A C 1
ATOM 756 O O . LEU A 1 87 ? 56.162 11.472 23.904 1.00 28.89 86 LEU A O 1
ATOM 761 N N . ALA A 1 88 ? 57.820 12.363 25.170 1.00 27.52 87 ALA A N 1
ATOM 762 C CA . ALA A 1 88 ? 57.167 13.648 25.502 1.00 27.98 87 ALA A CA 1
ATOM 763 C C . ALA A 1 88 ? 58.010 14.766 24.883 1.00 27.25 87 ALA A C 1
ATOM 764 O O . ALA A 1 88 ? 59.230 14.841 25.133 1.00 28.63 87 ALA A O 1
ATOM 774 N N . GLU A 1 90 ? 57.780 18.980 22.878 1.00 31.82 89 GLU A N 1
ATOM 775 C CA . GLU A 1 90 ? 57.109 20.243 22.652 1.00 34.56 89 GLU A CA 1
ATOM 776 C C . GLU A 1 90 ? 55.825 20.081 21.818 1.00 31.48 89 GLU A C 1
ATOM 777 O O . GLU A 1 90 ? 55.821 19.391 20.788 1.00 31.12 89 GLU A O 1
ATOM 783 N N . TRP A 1 91 ? 54.731 20.684 22.276 1.00 30.59 90 TRP A N 1
ATOM 784 C CA . TRP A 1 91 ? 53.471 20.722 21.547 1.00 32.19 90 TRP A CA 1
ATOM 785 C C . TRP A 1 91 ? 53.491 21.885 20.560 1.00 32.67 90 TRP A C 1
ATOM 786 O O . TRP A 1 91 ? 53.913 22.984 20.910 1.00 33.20 90 TRP A O 1
ATOM 797 N N . VAL A 1 92 ? 53.043 21.614 19.346 1.00 31.92 91 VAL A N 1
ATOM 798 C CA . VAL A 1 92 ? 52.975 22.608 18.282 1.00 35.07 91 VAL A CA 1
ATOM 799 C C . VAL A 1 92 ? 51.514 22.895 17.982 1.00 33.62 91 VAL A C 1
ATOM 800 O O . VAL A 1 92 ? 50.745 21.986 17.723 1.00 34.46 91 VAL A O 1
ATOM 804 N N . ASP A 1 93 ? 51.146 24.171 17.998 1.00 34.91 92 ASP A N 1
ATOM 805 C CA . ASP A 1 93 ? 49.819 24.593 17.527 1.00 38.22 92 ASP A CA 1
ATOM 806 C C . ASP A 1 93 ? 49.937 25.067 16.090 1.00 37.13 92 ASP A C 1
ATOM 807 O O . ASP A 1 93 ? 50.543 26.110 15.806 1.00 36.80 92 ASP A O 1
ATOM 812 N N . GLU A 1 94 ? 49.358 24.287 15.195 1.00 36.75 93 GLU A N 1
ATOM 813 C CA . GLU A 1 94 ? 49.527 24.517 13.765 1.00 37.51 93 GLU A CA 1
ATOM 814 C C . GLU A 1 94 ? 48.822 25.794 13.332 1.00 34.46 93 GLU A C 1
ATOM 815 O O . GLU A 1 94 ? 47.837 26.239 13.949 1.00 34.15 93 GLU A O 1
ATOM 821 N N . ARG A 1 95 ? 49.335 26.351 12.253 1.00 31.57 94 ARG A N 1
ATOM 822 C CA . ARG A 1 95 ? 48.833 27.559 11.643 1.00 30.38 94 ARG A CA 1
ATOM 823 C C . ARG A 1 95 ? 48.686 27.259 10.169 1.00 31.74 94 ARG A C 1
ATOM 824 O O . ARG A 1 95 ? 49.339 26.346 9.661 1.00 31.56 94 ARG A O 1
ATOM 832 N N . PRO A 1 96 ? 47.811 27.997 9.472 1.00 33.11 95 PRO A N 1
ATOM 833 C CA . PRO A 1 96 ? 47.735 27.829 8.034 1.00 31.74 95 PRO A CA 1
ATOM 834 C C . PRO A 1 96 ? 49.070 28.159 7.361 1.00 31.84 95 PRO A C 1
ATOM 835 O O . PRO A 1 96 ? 49.804 29.013 7.852 1.00 30.32 95 PRO A O 1
ATOM 839 N N . PRO A 1 97 ? 49.391 27.458 6.257 1.00 31.42 96 PRO A N 1
ATOM 840 C CA . PRO A 1 97 ? 50.613 27.756 5.509 1.00 29.58 96 PRO A CA 1
ATOM 841 C C . PRO A 1 97 ? 50.553 29.136 4.902 1.00 29.63 96 PRO A C 1
ATOM 842 O O . PRO A 1 97 ? 49.482 29.581 4.492 1.00 29.14 96 PRO A O 1
ATOM 846 N N . THR A 1 98 ? 51.690 29.811 4.868 1.00 29.52 97 THR A N 1
ATOM 847 C CA . THR A 1 98 ? 51.832 31.118 4.242 1.00 28.72 97 THR A CA 1
ATOM 848 C C . THR A 1 98 ? 53.126 31.144 3.446 1.00 30.56 97 THR A C 1
ATOM 849 O O . THR A 1 98 ? 54.076 30.434 3.780 1.00 26.35 97 THR A O 1
ATOM 853 N N . PRO A 1 99 ? 53.190 31.977 2.398 1.00 29.31 98 PRO A N 1
ATOM 854 C CA . PRO A 1 99 ? 54.435 32.087 1.629 1.00 29.98 98 PRO A CA 1
ATOM 855 C C . PRO A 1 99 ? 55.624 32.617 2.467 1.00 28.97 98 PRO A C 1
ATOM 856 O O . PRO A 1 99 ? 56.742 32.192 2.267 1.00 31.14 98 PRO A O 1
ATOM 860 N N . GLU A 1 100 ? 55.355 33.476 3.445 1.00 29.16 99 GLU A N 1
ATOM 861 C CA . GLU A 1 100 ? 56.390 33.986 4.343 1.00 30.16 99 GLU A CA 1
ATOM 862 C C . GLU A 1 100 ? 57.015 32.875 5.192 1.00 29.30 99 GLU A C 1
ATOM 863 O O . GLU A 1 100 ? 58.238 32.810 5.366 1.00 29.90 99 GLU A O 1
ATOM 869 N N . ALA A 1 101 ? 56.161 32.019 5.729 1.00 27.61 100 ALA A N 1
ATOM 870 C CA . ALA A 1 101 ? 56.608 30.871 6.521 1.00 28.41 100 ALA A CA 1
ATOM 871 C C . ALA A 1 101 ? 57.373 29.893 5.628 1.00 28.19 100 ALA A C 1
ATOM 872 O O . ALA A 1 101 ? 58.324 29.263 6.062 1.00 27.10 100 ALA A O 1
ATOM 874 N N . ALA A 1 102 ? 56.929 29.758 4.382 1.00 25.83 101 ALA A N 1
ATOM 875 C CA . ALA A 1 102 ? 57.553 28.839 3.439 1.00 25.73 101 ALA A CA 1
ATOM 876 C C . ALA A 1 102 ? 58.998 29.228 3.151 1.00 26.35 101 ALA A C 1
ATOM 877 O O . ALA A 1 102 ? 59.895 28.365 3.150 1.00 26.97 101 ALA A O 1
ATOM 879 N N . GLU A 1 103 ? 59.227 30.507 2.893 1.00 27.13 102 GLU A N 1
ATOM 880 C CA . GLU A 1 103 ? 60.596 30.988 2.688 1.00 30.36 102 GLU A CA 1
ATOM 881 C C . GLU A 1 103 ? 61.460 30.733 3.918 1.00 29.18 102 GLU A C 1
ATOM 882 O O . GLU A 1 103 ? 62.610 30.270 3.822 1.00 28.03 102 GLU A O 1
ATOM 888 N N . ARG A 1 104 ? 60.891 30.974 5.092 1.00 27.97 103 ARG A N 1
ATOM 889 C CA . ARG A 1 104 ? 61.650 30.801 6.317 1.00 28.79 103 ARG A CA 1
ATOM 890 C C . ARG A 1 104 ? 61.952 29.307 6.543 1.00 27.40 103 ARG A C 1
ATOM 891 O O . ARG A 1 104 ? 63.063 28.942 6.926 1.00 26.98 103 ARG A O 1
ATOM 899 N N . PHE A 1 105 ? 60.994 28.455 6.208 1.00 25.37 104 PHE A N 1
ATOM 900 C CA . PHE A 1 105 ? 61.160 27.004 6.366 1.00 23.98 104 PHE A CA 1
ATOM 901 C C . PHE A 1 105 ? 62.261 26.469 5.452 1.00 25.37 104 PHE A C 1
ATOM 902 O O . PHE A 1 105 ? 63.024 25.601 5.843 1.00 24.61 104 PHE A O 1
ATOM 910 N N . GLY A 1 106 ? 62.365 27.020 4.236 1.00 24.06 105 GLY A N 1
ATOM 911 C CA . GLY A 1 106 ? 63.460 26.679 3.323 1.00 24.87 105 GLY A CA 1
ATOM 912 C C . GLY A 1 106 ? 64.821 26.888 3.967 1.00 24.58 105 GLY A C 1
ATOM 913 O O . GLY A 1 106 ? 65.690 26.033 3.908 1.00 25.01 105 GLY A O 1
ATOM 914 N N . HIS A 1 107 ? 65.002 28.032 4.594 1.00 25.37 106 HIS A N 1
ATOM 915 C CA . HIS A 1 107 ? 66.244 28.316 5.316 1.00 25.63 106 HIS A CA 1
ATOM 916 C C . HIS A 1 107 ? 66.486 27.357 6.493 1.00 25.04 106 HIS A C 1
ATOM 917 O O . HIS A 1 107 ? 67.616 26.926 6.733 1.00 24.87 106 HIS A O 1
ATOM 924 N N . GLN A 1 108 ? 65.435 27.080 7.260 1.00 26.32 107 GLN A N 1
ATOM 925 C CA . GLN A 1 108 ? 65.497 26.162 8.378 1.00 26.15 107 GLN A CA 1
ATOM 926 C C . GLN A 1 108 ? 65.987 24.792 7.945 1.00 27.04 107 GLN A C 1
ATOM 927 O O . GLN A 1 108 ? 66.840 24.187 8.606 1.00 24.95 107 GLN A O 1
ATOM 933 N N . LEU A 1 109 ? 65.415 24.281 6.865 1.00 27.31 108 LEU A N 1
ATOM 934 C CA . LEU A 1 109 ? 65.804 22.966 6.354 1.00 24.41 108 LEU A CA 1
ATOM 935 C C . LEU A 1 109 ? 67.241 22.915 5.852 1.00 24.45 108 LEU A C 1
ATOM 936 O O . LEU A 1 109 ? 67.934 21.921 6.051 1.00 26.05 108 LEU A O 1
ATOM 941 N N . ALA A 1 110 ? 67.675 23.957 5.143 1.00 26.62 109 ALA A N 1
ATOM 942 C CA . ALA A 1 110 ? 69.050 24.045 4.693 1.00 26.81 109 ALA A CA 1
ATOM 943 C C . ALA A 1 110 ? 70.030 23.964 5.876 1.00 24.78 109 ALA A C 1
ATOM 944 O O . ALA A 1 110 ? 71.014 23.246 5.806 1.00 26.55 109 ALA A O 1
ATOM 946 N N . ALA A 1 111 ? 69.775 24.710 6.947 1.00 25.92 110 ALA A N 1
ATOM 947 C CA . ALA A 1 111 ? 70.684 24.713 8.103 1.00 25.22 110 ALA A CA 1
ATOM 948 C C . ALA A 1 111 ? 70.685 23.335 8.791 1.00 25.96 110 ALA A C 1
ATOM 949 O O . ALA A 1 111 ? 71.721 22.850 9.231 1.00 26.62 110 ALA A O 1
ATOM 959 N N . HIS A 1 113 ? 70.019 20.349 7.328 1.00 26.65 112 HIS A N 1
ATOM 960 C CA . HIS A 1 113 ? 70.799 19.435 6.485 1.00 26.15 112 HIS A CA 1
ATOM 961 C C . HIS A 1 113 ? 72.316 19.659 6.590 1.00 28.91 112 HIS A C 1
ATOM 962 O O . HIS A 1 113 ? 73.095 18.704 6.703 1.00 28.93 112 HIS A O 1
ATOM 969 N N . LEU A 1 114 ? 72.722 20.920 6.552 1.00 27.44 113 LEU A N 1
ATOM 970 C CA . LEU A 1 114 ? 74.147 21.277 6.505 1.00 28.18 113 LEU A CA 1
ATOM 971 C C . LEU A 1 114 ? 74.885 21.172 7.843 1.00 28.43 113 LEU A C 1
ATOM 972 O O . LEU A 1 114 ? 76.106 21.341 7.892 1.00 26.10 113 LEU A O 1
ATOM 977 N N . ALA A 1 115 ? 74.170 20.895 8.922 1.00 27.31 114 ALA A N 1
ATOM 978 C CA . ALA A 1 115 ? 74.815 20.448 10.161 1.00 30.23 114 ALA A CA 1
ATOM 979 C C . ALA A 1 115 ? 75.715 19.244 9.846 1.00 30.26 114 ALA A C 1
ATOM 980 O O . ALA A 1 115 ? 76.743 19.062 10.454 1.00 28.71 114 ALA A O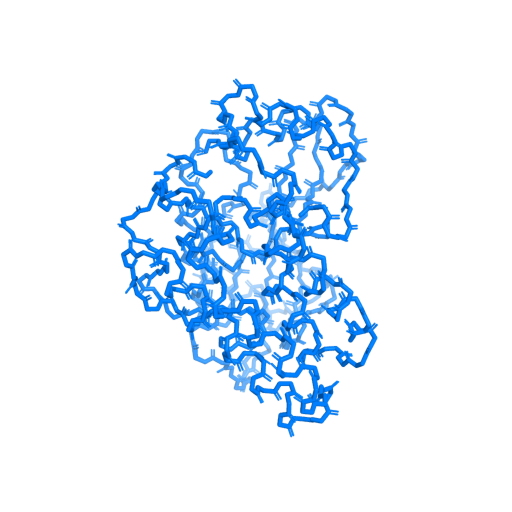 1
ATOM 982 N N . GLY A 1 116 ? 75.320 18.442 8.855 1.00 32.43 115 GLY A N 1
ATOM 983 C CA . GLY A 1 116 ? 76.176 17.406 8.312 1.00 32.88 115 GLY A CA 1
ATOM 984 C C . GLY A 1 116 ? 76.306 16.171 9.183 1.00 33.51 115 GLY A C 1
ATOM 985 O O . GLY A 1 116 ? 75.942 16.164 10.348 1.00 36.03 115 GLY A O 1
ATOM 986 N N . ALA A 1 117 ? 76.833 15.106 8.608 1.00 33.46 116 ALA A N 1
ATOM 987 C CA . ALA A 1 117 ? 76.960 13.848 9.312 1.00 33.50 116 ALA A CA 1
ATOM 988 C C . ALA A 1 117 ? 78.288 13.204 8.963 1.00 34.36 116 ALA A C 1
ATOM 989 O O . ALA A 1 117 ? 78.852 13.456 7.906 1.00 35.24 116 ALA A O 1
ATOM 991 N N . GLU A 1 118 ? 78.773 12.371 9.871 1.00 35.62 117 GLU A N 1
ATOM 992 C CA . GLU A 1 118 ? 80.057 11.719 9.725 1.00 39.01 117 GLU A CA 1
ATOM 993 C C . GLU A 1 118 ? 79.970 10.670 8.622 1.00 36.69 117 GLU A C 1
ATOM 994 O O . GLU A 1 118 ? 80.910 10.469 7.870 1.00 37.98 117 GLU A O 1
ATOM 1000 N N . SER A 1 119 ? 78.806 10.030 8.514 1.00 33.91 118 SER A N 1
ATOM 1001 C CA . SER A 1 119 ? 78.576 9.000 7.514 1.00 31.99 118 SER A CA 1
ATOM 1002 C C . SER A 1 119 ? 77.093 8.958 7.169 1.00 30.96 118 SER A C 1
ATOM 1003 O O . SER A 1 119 ? 76.275 9.638 7.796 1.00 28.80 118 SER A O 1
ATOM 1006 N N . PHE A 1 120 ? 76.765 8.187 6.142 1.00 28.31 119 P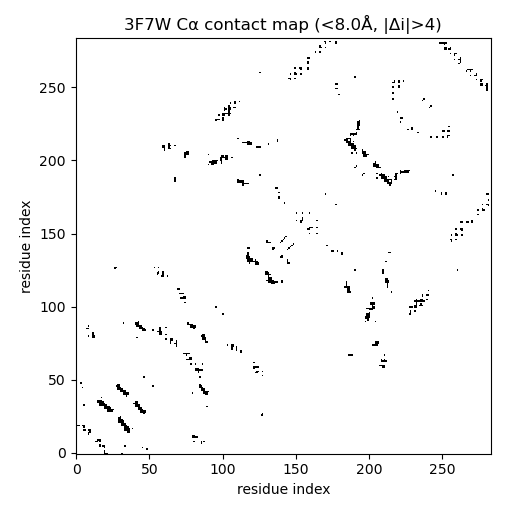HE A N 1
ATOM 1007 C CA . PHE A 1 120 ? 75.396 7.790 5.879 1.00 28.11 119 PHE A CA 1
ATOM 1008 C C . PHE A 1 120 ? 74.972 6.812 6.977 1.00 29.28 119 PHE A C 1
ATOM 1009 O O . PHE A 1 120 ? 75.794 6.078 7.482 1.00 30.01 119 PHE A O 1
ATOM 1017 N N . GLY A 1 121 ? 73.702 6.856 7.382 1.00 24.52 120 GLY A N 1
ATOM 1018 C CA . GLY A 1 121 ? 73.199 6.024 8.444 1.00 26.91 120 GLY A CA 1
ATOM 1019 C C . GLY A 1 121 ? 73.234 6.738 9.783 1.00 27.61 120 GLY A C 1
ATOM 1020 O O . GLY A 1 121 ? 73.174 7.953 9.846 1.00 27.86 120 GLY A O 1
ATOM 1021 N N . ALA A 1 122 ? 73.365 5.972 10.858 1.00 28.49 121 ALA A N 1
ATOM 1022 C CA . ALA A 1 122 ? 73.317 6.519 12.218 1.00 26.94 121 ALA A CA 1
ATOM 1023 C C . ALA A 1 122 ? 73.892 5.520 13.216 1.00 28.00 121 ALA A C 1
ATOM 1024 O O . ALA A 1 122 ? 74.131 4.369 12.863 1.00 28.51 121 ALA A O 1
ATOM 1026 N N . THR A 1 123 ? 74.151 5.981 14.437 1.00 26.61 122 THR A N 1
ATOM 1027 C CA . THR A 1 123 ? 74.739 5.135 15.471 1.00 30.48 122 THR A CA 1
ATOM 1028 C C . THR A 1 123 ? 73.669 4.323 16.204 1.00 30.18 122 THR A C 1
ATOM 1029 O O . THR A 1 123 ? 73.995 3.441 16.966 1.00 34.51 122 THR A O 1
ATOM 1033 N N . TRP A 1 124 ? 72.393 4.618 15.976 1.00 29.80 123 TRP A N 1
ATOM 1034 C CA . TRP A 1 124 ? 71.287 3.887 16.597 1.00 27.93 123 TRP A CA 1
ATOM 1035 C C . TRP A 1 124 ? 70.520 3.087 15.535 1.00 28.30 123 TRP A C 1
ATOM 1036 O O . TRP A 1 124 ? 70.497 3.450 14.355 1.00 27.80 123 TRP A O 1
ATOM 1047 N N . ASP A 1 125 ? 69.848 2.023 15.950 1.00 28.17 124 ASP A N 1
ATOM 1048 C CA . ASP A 1 125 ? 69.058 1.205 15.026 1.00 26.95 124 ASP A CA 1
ATOM 1049 C C . ASP A 1 125 ? 67.848 1.985 14.548 1.00 25.54 124 ASP A C 1
ATOM 1050 O O . ASP A 1 125 ? 67.187 2.664 15.338 1.00 26.48 124 ASP A O 1
ATOM 1055 N N . GLY A 1 126 ? 67.561 1.917 13.255 1.00 26.44 125 GLY A N 1
ATOM 1056 C CA . GLY A 1 126 ? 66.503 2.730 12.698 1.00 25.75 125 GLY A CA 1
ATOM 1057 C C . GLY A 1 126 ? 65.167 2.070 12.476 1.00 26.17 125 GLY A C 1
ATOM 1058 O O . GLY A 1 126 ? 65.052 0.833 12.432 1.00 25.87 125 GLY A O 1
ATOM 1059 N N . TYR A 1 127 ? 64.154 2.919 12.349 1.00 25.54 126 TYR A N 1
ATOM 1060 C CA . TYR A 1 127 ? 62.811 2.529 11.961 1.00 25.44 126 TYR A CA 1
ATOM 1061 C C . TYR A 1 127 ? 62.246 3.527 10.968 1.00 25.88 126 TYR A C 1
ATOM 1062 O O . TYR A 1 127 ? 62.522 4.753 11.026 1.00 26.44 126 TYR A O 1
ATOM 1071 N N . ILE A 1 128 ? 61.369 2.997 10.125 1.00 26.80 127 ILE A N 1
ATOM 1072 C CA . ILE A 1 128 ? 60.552 3.809 9.240 1.00 29.22 127 ILE A CA 1
ATOM 1073 C C . ILE A 1 128 ? 59.136 3.265 9.466 1.00 28.82 127 ILE A C 1
ATOM 1074 O O . ILE A 1 128 ? 58.819 2.129 9.115 1.00 29.27 127 ILE A O 1
ATOM 1079 N N . GLY A 1 129 ? 58.320 4.064 10.150 1.00 30.23 128 GLY A N 1
ATOM 1080 C CA . GLY A 1 129 ? 57.131 3.570 10.840 1.00 32.52 128 GLY A CA 1
ATOM 1081 C C . GLY A 1 129 ? 57.504 2.407 11.752 1.00 31.16 128 GLY A C 1
ATOM 1082 O O . GLY A 1 129 ? 58.472 2.514 12.500 1.00 31.13 128 GLY A O 1
ATOM 1083 N N . PRO A 1 130 ? 56.769 1.290 11.665 1.00 31.44 129 PRO A N 1
ATOM 1084 C CA . PRO A 1 130 ? 57.101 0.086 12.425 1.00 31.22 129 PRO A CA 1
ATOM 1085 C C . PRO A 1 130 ? 58.137 -0.817 11.750 1.00 27.19 129 PRO A C 1
ATOM 1086 O O . PRO A 1 130 ? 58.485 -1.862 12.314 1.00 27.78 129 PRO A O 1
ATOM 1090 N N . LEU A 1 131 ? 58.621 -0.465 10.555 1.00 26.33 130 LEU A N 1
ATOM 1091 C CA . LEU A 1 131 ? 59.558 -1.340 9.857 1.00 25.60 130 LEU A CA 1
ATOM 1092 C C . LEU A 1 131 ? 60.981 -1.016 10.256 1.00 25.36 130 LEU A C 1
ATOM 1093 O O . LEU A 1 131 ? 61.335 0.182 10.323 1.00 28.04 130 LEU A O 1
ATOM 1098 N N . PRO A 1 132 ? 61.817 -2.038 10.454 1.00 28.59 131 PRO A N 1
ATOM 1099 C CA . PRO A 1 132 ? 63.249 -1.766 10.610 1.00 29.68 131 PRO A CA 1
ATOM 1100 C C . PRO A 1 132 ? 63.815 -0.981 9.417 1.00 30.50 131 PRO A C 1
ATOM 1101 O O . PRO A 1 132 ? 63.375 -1.164 8.254 1.00 26.94 131 PRO A O 1
ATOM 1113 N N . ASP A 1 134 ? 67.757 0.099 8.202 1.00 26.90 133 ASP A N 1
ATOM 1114 C CA . ASP A 1 134 ? 69.172 -0.244 8.460 1.00 27.82 133 ASP A CA 1
ATOM 1115 C C . ASP A 1 134 ? 70.042 0.995 8.422 1.00 29.09 133 ASP A C 1
ATOM 1116 O O . ASP A 1 134 ? 70.229 1.628 7.363 1.00 26.19 133 ASP A O 1
ATOM 1121 N N . ASN A 1 135 ? 70.510 1.369 9.610 1.00 29.19 134 ASN A N 1
ATOM 1122 C CA . ASN A 1 135 ? 71.296 2.561 9.813 1.00 28.57 134 ASN A CA 1
ATOM 1123 C C . ASN A 1 135 ? 72.794 2.298 9.853 1.00 29.34 134 ASN A C 1
ATOM 1124 O O . ASN A 1 135 ? 73.563 3.215 10.145 1.00 27.35 134 ASN A O 1
ATOM 1129 N N . THR A 1 136 ? 73.213 1.076 9.521 1.00 27.47 135 THR A N 1
ATOM 1130 C CA . THR A 1 136 ? 74.649 0.727 9.470 1.00 26.96 135 THR A CA 1
ATOM 1131 C C . THR A 1 136 ? 75.410 1.828 8.758 1.00 28.08 135 THR A C 1
ATOM 1132 O O . THR A 1 136 ? 75.096 2.154 7.614 1.00 28.70 135 THR A O 1
ATOM 1136 N N . PRO A 1 137 ? 76.382 2.443 9.450 1.00 29.05 136 PRO A N 1
ATOM 1137 C CA . PRO A 1 137 ? 77.136 3.519 8.809 1.00 28.05 136 PRO A CA 1
ATOM 1138 C C . PRO A 1 137 ? 77.844 3.085 7.547 1.00 26.89 136 PRO A C 1
ATOM 1139 O O . PRO A 1 137 ? 78.421 1.990 7.516 1.00 26.82 136 PRO A O 1
ATOM 1143 N N . ARG A 1 138 ? 77.796 3.937 6.532 1.00 26.87 137 ARG A N 1
ATOM 1144 C CA . ARG A 1 138 ? 78.412 3.694 5.232 1.00 28.40 137 ARG A CA 1
ATOM 1145 C C . ARG A 1 138 ? 79.021 4.992 4.724 1.00 29.11 137 ARG A C 1
ATOM 1146 O O . ARG A 1 138 ? 78.565 6.082 5.063 1.00 29.88 137 ARG A O 1
ATOM 1154 N N . SER A 1 139 ? 80.044 4.874 3.892 1.00 29.36 138 SER A N 1
ATOM 1155 C CA . SER A 1 139 ? 80.801 6.038 3.481 1.00 29.62 138 SER A CA 1
ATOM 1156 C C . SER A 1 139 ? 80.356 6.610 2.129 1.00 29.99 138 SER A C 1
ATOM 1157 O O . SER A 1 139 ? 80.690 7.739 1.809 1.00 34.04 138 SER A O 1
ATOM 1160 N N . THR A 1 140 ? 79.647 5.823 1.322 1.00 31.13 139 THR A N 1
ATOM 1161 C CA . THR A 1 140 ? 79.261 6.224 -0.032 1.00 30.29 139 THR A CA 1
ATOM 1162 C C . THR A 1 140 ? 77.753 6.033 -0.234 1.00 29.75 139 THR A C 1
ATOM 1163 O O . THR A 1 140 ? 77.170 5.058 0.242 1.00 28.18 139 THR A O 1
ATOM 1167 N N . TRP A 1 141 ? 77.119 6.970 -0.934 1.00 29.61 140 TRP A N 1
ATOM 1168 C CA . TRP A 1 141 ? 75.667 6.949 -1.042 1.00 29.16 140 TRP A CA 1
ATOM 1169 C C . TRP A 1 141 ? 75.070 5.807 -1.897 1.00 27.79 140 TRP A C 1
ATOM 1170 O O . TRP A 1 141 ? 74.102 5.170 -1.464 1.00 28.26 140 TRP A O 1
ATOM 1181 N N . PRO A 1 142 ? 75.607 5.555 -3.109 1.00 28.48 141 PRO A N 1
ATOM 1182 C CA . PRO A 1 142 ? 74.944 4.533 -3.932 1.00 28.74 141 PRO A CA 1
ATOM 1183 C C . PRO A 1 142 ? 74.827 3.179 -3.243 1.00 27.80 141 PRO A C 1
ATOM 1184 O O . PRO A 1 142 ? 73.769 2.554 -3.296 1.00 28.85 141 PRO A O 1
ATOM 1188 N N . GLU A 1 143 ? 75.893 2.747 -2.577 1.00 26.62 142 GLU A N 1
ATOM 1189 C CA . GLU A 1 143 ? 75.862 1.483 -1.837 1.00 26.84 142 GLU A CA 1
ATOM 1190 C C . GLU A 1 143 ? 74.883 1.514 -0.654 1.00 26.35 142 GLU A C 1
ATOM 1191 O O . GLU A 1 143 ? 74.137 0.573 -0.414 1.00 24.77 142 GLU A O 1
ATOM 1197 N N . PHE A 1 144 ? 74.948 2.579 0.122 1.00 25.17 143 PHE A N 1
ATOM 1198 C CA . PHE A 1 144 ? 74.017 2.781 1.203 1.00 24.50 143 PHE A CA 1
ATOM 1199 C C . PHE A 1 144 ? 72.557 2.731 0.716 1.00 25.55 143 PHE A C 1
ATOM 1200 O O . PHE A 1 144 ? 71.714 2.039 1.293 1.00 25.64 143 PHE A O 1
ATOM 1208 N N . TYR A 1 145 ? 72.257 3.459 -0.358 1.00 24.78 144 TYR A N 1
ATOM 1209 C CA . TYR A 1 145 ? 70.883 3.566 -0.818 1.00 24.92 144 TYR A CA 1
ATOM 1210 C C . TYR A 1 145 ? 70.380 2.213 -1.335 1.00 26.18 144 TYR A C 1
ATOM 1211 O O . TYR A 1 145 ? 69.336 1.731 -0.908 1.00 25.33 144 TYR A O 1
ATOM 1220 N N . ALA A 1 146 ? 71.160 1.587 -2.217 1.00 26.34 145 ALA A N 1
ATOM 1221 C CA . ALA A 1 146 ? 70.794 0.288 -2.786 1.00 25.02 145 ALA A CA 1
ATOM 1222 C C . ALA A 1 146 ? 70.579 -0.755 -1.687 1.00 25.70 145 ALA A C 1
ATOM 1223 O O . ALA A 1 146 ? 69.511 -1.362 -1.601 1.00 28.22 145 ALA A O 1
ATOM 1225 N N . GLU A 1 147 ? 71.562 -0.917 -0.813 1.00 24.74 146 GLU A N 1
ATOM 1226 C CA . GLU A 1 147 ? 71.609 -2.055 0.106 1.00 25.31 146 GLU A CA 1
ATOM 1227 C C . GLU A 1 147 ? 70.772 -1.847 1.374 1.00 26.16 146 GLU A C 1
ATOM 1228 O O . GLU A 1 147 ? 70.231 -2.814 1.932 1.00 25.76 146 GLU A O 1
ATOM 1234 N N . GLN A 1 148 ? 70.673 -0.596 1.807 1.00 24.47 147 GLN A N 1
ATOM 1235 C CA . GLN A 1 148 ? 69.980 -0.237 3.063 1.00 27.22 147 GLN A CA 1
ATOM 1236 C C . GLN A 1 148 ? 68.672 0.554 2.916 1.00 27.24 147 GLN A C 1
ATOM 1237 O O . GLN A 1 148 ? 67.893 0.627 3.878 1.00 27.24 147 GLN A O 1
ATOM 1243 N N . ARG A 1 149 ? 68.426 1.150 1.745 1.00 27.32 148 ARG A N 1
ATOM 1244 C CA . ARG A 1 149 ? 67.206 1.924 1.527 1.00 24.41 148 ARG A CA 1
ATOM 1245 C C . ARG A 1 149 ? 66.260 1.363 0.455 1.00 25.77 148 ARG A C 1
ATOM 1246 O O . ARG A 1 149 ? 65.060 1.676 0.472 1.00 26.31 148 ARG A O 1
ATOM 1254 N N . ILE A 1 150 ? 66.784 0.536 -0.457 1.00 26.03 149 ILE A N 1
ATOM 1255 C CA . ILE A 1 150 ? 65.978 -0.012 -1.553 1.00 24.69 149 ILE A CA 1
ATOM 1256 C C . ILE A 1 150 ? 65.754 -1.512 -1.403 1.00 25.99 149 ILE A C 1
ATOM 1257 O O . ILE A 1 150 ? 64.604 -1.957 -1.314 1.00 27.08 149 ILE A O 1
ATOM 1262 N N . LEU A 1 151 ? 66.836 -2.287 -1.399 1.00 26.93 150 LEU A N 1
ATOM 1263 C CA . LEU A 1 151 ? 66.708 -3.746 -1.521 1.00 25.48 150 LEU A CA 1
ATOM 1264 C C . LEU A 1 151 ? 65.845 -4.377 -0.411 1.00 25.76 150 LEU A C 1
ATOM 1265 O O . LEU A 1 151 ? 64.999 -5.231 -0.695 1.00 24.96 150 LEU A 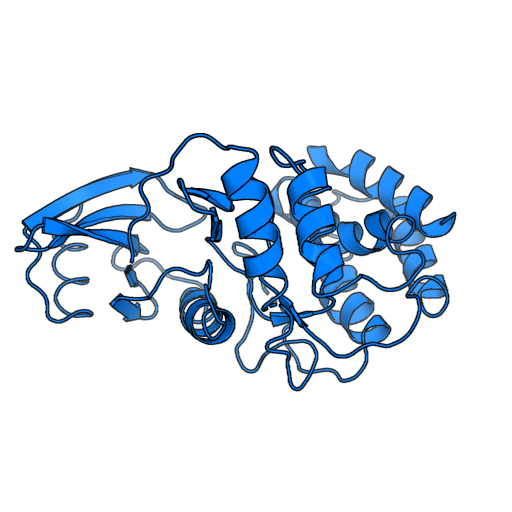O 1
ATOM 1270 N N . PRO A 1 152 ? 66.061 -3.987 0.852 1.00 26.01 151 PRO A N 1
ATOM 1271 C CA . PRO A 1 152 ? 65.258 -4.626 1.900 1.00 26.49 151 PRO A CA 1
ATOM 1272 C C . PRO A 1 152 ? 63.730 -4.499 1.701 1.00 27.10 151 PRO A C 1
ATOM 1273 O O . PRO A 1 152 ? 63.005 -5.483 1.898 1.00 28.01 151 PRO A O 1
ATOM 1277 N N . TYR A 1 153 ? 63.258 -3.334 1.255 1.00 25.25 152 TYR A N 1
ATOM 1278 C CA . TYR A 1 153 ? 61.817 -3.082 1.080 1.00 25.36 152 TYR A CA 1
ATOM 1279 C C . TYR A 1 153 ? 61.322 -3.692 -0.232 1.00 23.67 152 TYR A C 1
ATOM 1280 O O . TYR A 1 153 ? 60.191 -4.137 -0.319 1.00 26.41 152 TYR A O 1
ATOM 1289 N N . LEU A 1 154 ? 62.175 -3.689 -1.247 1.00 25.25 153 LEU A N 1
ATOM 1290 C CA . LEU A 1 154 ? 61.867 -4.382 -2.509 1.00 26.38 153 LEU A CA 1
ATOM 1291 C C . LEU A 1 154 ? 61.615 -5.882 -2.282 1.00 27.61 153 LEU A C 1
ATOM 1292 O O . LEU A 1 154 ? 60.608 -6.437 -2.751 1.00 25.51 153 LEU A O 1
ATOM 1297 N N A ARG A 1 155 ? 62.521 -6.530 -1.550 0.50 28.39 154 ARG A N 1
ATOM 1298 N N B ARG A 1 155 ? 62.525 -6.531 -1.560 0.50 28.22 154 ARG A N 1
ATOM 1299 C CA A ARG A 1 155 ? 62.384 -7.951 -1.248 0.50 29.06 154 ARG A CA 1
ATOM 1300 C CA B ARG A 1 155 ? 62.387 -7.951 -1.248 0.50 28.72 154 ARG A CA 1
ATOM 1301 C C A ARG A 1 155 ? 61.155 -8.219 -0.392 0.50 28.21 154 ARG A C 1
ATOM 1302 C C B ARG A 1 155 ? 61.182 -8.241 -0.361 0.50 28.05 154 ARG A C 1
ATOM 1303 O O A ARG A 1 155 ? 60.430 -9.182 -0.626 0.50 28.16 154 ARG A O 1
ATOM 1304 O O B ARG A 1 155 ? 60.502 -9.246 -0.545 0.50 28.11 154 ARG A O 1
ATOM 1319 N N . ARG A 1 156 ? 60.908 -7.357 0.587 1.00 27.81 155 ARG A N 1
ATOM 1320 C CA . ARG A 1 156 ? 59.752 -7.526 1.456 1.00 27.33 155 ARG A CA 1
ATOM 1321 C C . ARG A 1 156 ? 58.439 -7.426 0.663 1.00 26.20 155 ARG A C 1
ATOM 1322 O O . ARG A 1 156 ? 57.555 -8.258 0.827 1.00 25.78 155 ARG A O 1
ATOM 1330 N N . ALA A 1 157 ? 58.323 -6.410 -0.188 1.00 25.96 156 ALA A N 1
ATOM 1331 C CA . ALA A 1 157 ? 57.121 -6.202 -0.989 1.00 27.35 156 ALA A CA 1
ATOM 1332 C C . ALA A 1 157 ? 56.923 -7.366 -1.986 1.00 27.51 156 ALA A C 1
ATOM 1333 O O . ALA A 1 157 ? 55.801 -7.846 -2.203 1.00 29.30 156 ALA A O 1
ATOM 1335 N N . ALA A 1 158 ? 58.018 -7.840 -2.566 1.00 27.83 157 ALA A N 1
ATOM 1336 C CA . ALA A 1 158 ? 57.959 -8.976 -3.489 1.00 28.18 157 ALA A CA 1
ATOM 1337 C C . ALA A 1 158 ? 57.472 -10.230 -2.742 1.00 27.63 157 ALA A C 1
ATOM 1338 O O . ALA A 1 158 ? 56.602 -10.954 -3.226 1.00 28.38 157 ALA A O 1
ATOM 1340 N N A ASP A 1 159 ? 58.018 -10.461 -1.551 0.50 28.37 158 ASP A N 1
ATOM 1341 N N B ASP A 1 159 ? 58.018 -10.451 -1.550 0.50 29.04 158 ASP A N 1
ATOM 1342 C CA A ASP A 1 159 ? 57.617 -11.596 -0.712 0.50 28.49 158 ASP A CA 1
ATOM 1343 C CA B ASP A 1 159 ? 57.632 -11.582 -0.707 0.50 29.82 158 ASP A CA 1
ATOM 1344 C C A ASP A 1 159 ? 56.127 -11.582 -0.361 0.50 28.96 158 ASP A C 1
ATOM 1345 C C B ASP A 1 159 ? 56.137 -11.580 -0.358 0.50 29.64 158 ASP A C 1
ATOM 1346 O O A ASP A 1 159 ? 55.487 -12.631 -0.317 0.50 30.49 158 ASP A O 1
ATOM 1347 O O B ASP A 1 159 ? 55.504 -12.632 -0.316 0.50 31.10 158 ASP A O 1
ATOM 1356 N N . ARG A 1 160 ? 55.592 -10.393 -0.110 1.00 29.53 159 ARG A N 1
ATOM 1357 C CA . ARG A 1 160 ? 54.181 -10.221 0.237 1.00 31.43 159 ARG A CA 1
ATOM 1358 C C . ARG A 1 160 ? 53.299 -10.229 -1.003 1.00 32.55 159 ARG A C 1
ATOM 1359 O O . ARG A 1 160 ? 52.073 -10.180 -0.900 1.00 35.12 159 ARG A O 1
ATOM 1367 N N . GLY A 1 161 ? 53.914 -10.265 -2.183 1.00 32.39 160 GLY A N 1
ATOM 1368 C CA . GLY A 1 161 ? 53.184 -10.363 -3.434 1.00 31.40 160 GLY A CA 1
ATOM 1369 C C . GLY A 1 161 ? 52.581 -9.054 -3.891 1.00 30.56 160 GLY A C 1
ATOM 1370 O O . GLY A 1 161 ? 51.715 -9.064 -4.775 1.00 30.42 160 GLY A O 1
ATOM 1371 N N . ALA A 1 162 ? 53.064 -7.934 -3.345 1.00 28.92 161 ALA A N 1
ATOM 1372 C CA . ALA A 1 162 ? 52.629 -6.603 -3.752 1.00 29.02 161 ALA A CA 1
ATOM 1373 C C . ALA A 1 162 ? 53.331 -6.156 -5.025 1.00 30.31 161 ALA A C 1
ATOM 1374 O O . ALA A 1 162 ? 52.826 -5.292 -5.747 1.00 33.39 161 ALA A O 1
ATOM 1376 N N . LEU A 1 163 ? 54.490 -6.746 -5.299 1.00 29.96 162 LEU A N 1
ATOM 1377 C CA . LEU A 1 163 ? 55.262 -6.431 -6.494 1.00 30.02 162 LEU A CA 1
ATOM 1378 C C . LEU A 1 163 ? 55.535 -7.725 -7.259 1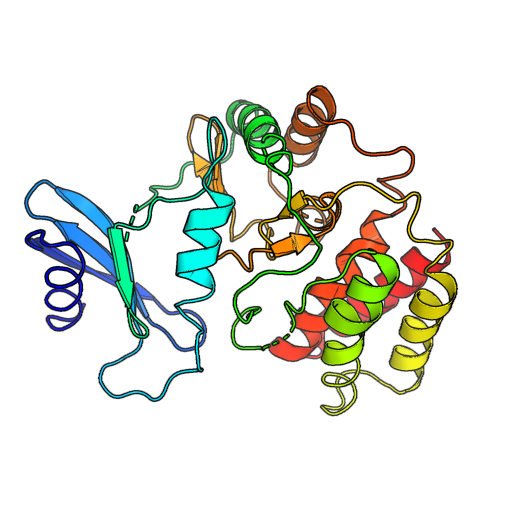.00 30.49 162 LEU A C 1
ATOM 1379 O O . LEU A 1 163 ? 55.767 -8.773 -6.651 1.00 30.12 162 LEU A O 1
ATOM 1384 N N . THR A 1 164 ? 55.513 -7.634 -8.590 1.00 29.52 163 THR A N 1
ATOM 1385 C CA . THR A 1 164 ? 55.734 -8.796 -9.471 1.00 29.81 163 THR A CA 1
ATOM 1386 C C . THR A 1 164 ? 57.226 -8.978 -9.741 1.00 29.76 163 THR A C 1
ATOM 1387 O O . THR A 1 164 ? 58.016 -8.054 -9.521 1.00 28.58 163 THR A O 1
ATOM 1391 N N . PRO A 1 165 ? 57.623 -10.150 -10.256 1.00 30.30 164 PRO A N 1
ATOM 1392 C CA . PRO A 1 165 ? 59.034 -10.307 -10.643 1.00 30.92 164 PRO A CA 1
ATOM 1393 C C . PRO A 1 165 ? 59.536 -9.257 -11.668 1.00 28.67 164 PRO A C 1
ATOM 1394 O O . PRO A 1 165 ? 60.694 -8.839 -11.612 1.00 29.32 164 PRO A O 1
ATOM 1398 N N . GLY A 1 166 ? 58.651 -8.819 -12.555 1.00 27.65 165 GLY A N 1
ATOM 1399 C CA . GLY A 1 166 ? 58.941 -7.745 -13.519 1.00 27.38 165 GLY A CA 1
ATOM 1400 C C . GLY A 1 166 ? 59.144 -6.392 -12.853 1.00 27.11 165 GLY A C 1
ATOM 1401 O O . GLY A 1 166 ? 60.035 -5.641 -13.233 1.00 22.78 165 GLY A O 1
ATOM 1402 N N . ASP A 1 167 ? 58.318 -6.091 -11.856 1.00 26.48 166 ASP A N 1
ATOM 1403 C CA . ASP A 1 167 ? 58.511 -4.897 -11.006 1.00 27.82 166 ASP A CA 1
ATOM 1404 C C . ASP A 1 167 ? 59.877 -4.917 -10.333 1.00 26.90 166 ASP A C 1
ATOM 1405 O O . ASP A 1 167 ? 60.609 -3.945 -10.372 1.00 28.15 166 ASP A O 1
ATOM 1410 N N . VAL A 1 168 ? 60.225 -6.057 -9.745 1.00 26.75 167 VAL A N 1
ATOM 1411 C CA . VAL A 1 168 ? 61.525 -6.229 -9.091 1.00 26.89 167 VAL A CA 1
ATOM 1412 C C . VAL A 1 168 ? 62.677 -6.041 -10.070 1.00 29.00 167 VAL A C 1
ATOM 1413 O O . VAL A 1 168 ? 63.632 -5.340 -9.776 1.00 29.37 167 VAL A O 1
ATOM 1417 N N . ARG A 1 169 ? 62.579 -6.663 -11.242 1.00 28.39 168 ARG A N 1
ATOM 1418 C CA . ARG A 1 169 ? 63.596 -6.475 -12.271 1.00 29.78 168 ARG A CA 1
ATOM 1419 C C . ARG A 1 169 ? 63.736 -5.015 -12.705 1.00 28.65 168 ARG A C 1
ATOM 1420 O O . ARG A 1 169 ? 64.860 -4.541 -12.917 1.00 26.50 168 ARG A O 1
ATOM 1428 N N . LEU A 1 170 ? 62.607 -4.306 -12.810 1.00 27.25 169 LEU A N 1
ATOM 1429 C CA . LEU A 1 170 ? 62.616 -2.877 -13.144 1.00 27.71 169 LEU A CA 1
ATOM 1430 C C . LEU A 1 170 ? 63.384 -2.070 -12.100 1.00 26.01 169 LEU A C 1
ATOM 1431 O O . LEU A 1 170 ? 64.230 -1.232 -12.442 1.00 26.94 169 LEU A O 1
ATOM 1436 N N . VAL A 1 171 ? 63.118 -2.315 -10.819 1.00 25.87 170 VAL A N 1
ATOM 1437 C CA . VAL A 1 171 ? 63.846 -1.584 -9.778 1.00 25.96 170 VAL A CA 1
ATOM 1438 C C . VAL A 1 171 ? 65.327 -1.989 -9.790 1.00 26.38 170 VAL A C 1
ATOM 1439 O O . VAL A 1 171 ? 66.209 -1.163 -9.553 1.00 25.15 170 VAL A O 1
ATOM 1443 N N . GLU A 1 172 ? 65.600 -3.248 -10.085 1.00 27.11 171 GLU A N 1
ATOM 1444 C CA . GLU A 1 172 ? 66.990 -3.719 -10.152 1.00 30.39 171 GLU A CA 1
ATOM 1445 C C . GLU A 1 172 ? 67.783 -3.070 -11.296 1.00 29.20 171 GLU A C 1
ATOM 1446 O O . GLU A 1 172 ? 68.986 -2.887 -11.171 1.00 31.30 171 GLU A O 1
ATOM 1452 N N . LYS A 1 173 ? 67.106 -2.732 -12.398 1.00 28.27 172 LYS A N 1
ATOM 1453 C CA . LYS A 1 173 ? 67.716 -1.940 -13.482 1.00 27.75 172 LYS A CA 1
ATOM 1454 C C . LYS A 1 173 ? 68.212 -0.581 -12.997 1.00 26.23 172 LYS A C 1
ATOM 1455 O O . LYS A 1 173 ? 69.309 -0.142 -13.363 1.00 24.93 172 LYS A O 1
ATOM 1461 N N . VAL A 1 174 ? 67.418 0.086 -12.154 1.00 24.23 173 VAL A N 1
ATOM 1462 C CA . VAL A 1 174 ? 67.823 1.361 -11.615 1.00 26.37 173 VAL A CA 1
ATOM 1463 C C . VAL A 1 174 ? 69.080 1.188 -10.773 1.00 25.84 173 VAL A C 1
ATOM 1464 O O . VAL A 1 174 ? 70.026 1.963 -10.908 1.00 25.57 173 VAL A O 1
ATOM 1468 N N . LEU A 1 175 ? 69.073 0.181 -9.897 1.00 25.35 174 LEU A N 1
ATOM 1469 C CA . LEU A 1 175 ? 70.207 -0.086 -9.016 1.00 27.02 174 LEU A CA 1
ATOM 1470 C C . LEU A 1 175 ? 71.479 -0.381 -9.824 1.00 28.58 174 LEU A C 1
ATOM 1471 O O . LEU A 1 175 ? 72.568 0.104 -9.494 1.00 28.88 174 LEU A O 1
ATOM 1476 N N . ASP A 1 176 ? 71.325 -1.128 -10.905 1.00 29.29 175 ASP A N 1
ATOM 1477 C CA . ASP A 1 176 ? 72.463 -1.463 -11.760 1.00 32.13 175 ASP A CA 1
ATOM 1478 C C . ASP A 1 176 ? 73.027 -0.227 -12.456 1.00 31.78 175 ASP A C 1
ATOM 1479 O O . ASP A 1 176 ? 74.202 -0.230 -12.838 1.00 33.40 175 ASP A O 1
ATOM 1484 N N . ALA A 1 177 ? 72.189 0.806 -12.625 1.00 30.13 176 ALA A N 1
ATOM 1485 C CA . ALA A 1 177 ? 72.564 2.060 -13.294 1.00 30.23 176 ALA A CA 1
ATOM 1486 C C . ALA A 1 177 ? 72.897 3.164 -12.293 1.00 31.24 176 ALA A C 1
ATOM 1487 O O . ALA A 1 177 ? 73.185 4.305 -12.668 1.00 30.68 176 ALA A O 1
ATOM 1489 N N . LEU A 1 178 ? 72.884 2.809 -11.012 1.00 33.74 177 LEU A N 1
ATOM 1490 C CA . LEU A 1 178 ? 72.910 3.796 -9.947 1.00 35.86 177 LEU A CA 1
ATOM 1491 C C . LEU A 1 178 ? 74.183 4.628 -9.933 1.00 38.26 177 LEU A C 1
ATOM 1492 O O . LEU A 1 178 ? 74.135 5.813 -9.622 1.00 39.29 177 LEU A O 1
ATOM 1497 N N A ASP A 1 179 ? 75.334 4.0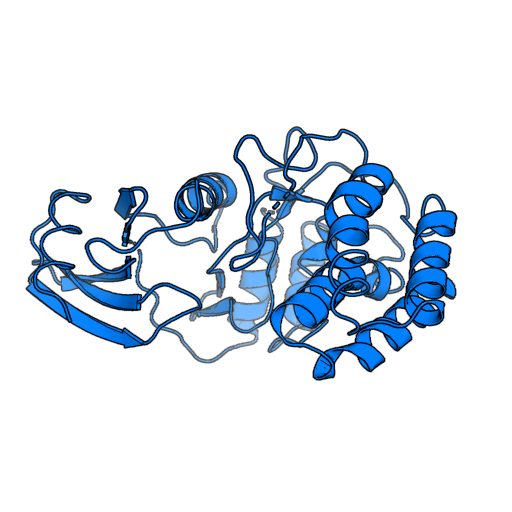48 -10.265 0.50 40.56 178 ASP A N 1
ATOM 1498 N N B ASP A 1 179 ? 75.301 4.015 -10.309 0.50 39.87 178 ASP A N 1
ATOM 1499 C CA A ASP A 1 179 ? 76.585 4.828 -10.189 0.50 42.28 178 ASP A CA 1
ATOM 1500 C CA B ASP A 1 179 ? 76.558 4.744 -10.343 0.50 41.11 178 ASP A CA 1
ATOM 1501 C C A ASP A 1 179 ? 76.743 5.812 -11.371 0.50 42.01 178 ASP A C 1
ATOM 1502 C C B ASP A 1 179 ? 76.405 5.991 -11.212 0.50 40.52 178 ASP A C 1
ATOM 1503 O O A ASP A 1 179 ? 77.704 6.577 -11.415 0.50 42.79 178 ASP A O 1
ATOM 1504 O O B ASP A 1 179 ? 76.776 7.084 -10.784 0.50 39.91 178 ASP A O 1
ATOM 1513 N N A HIS A 1 180 ? 75.798 5.803 -12.312 0.50 41.33 179 HIS A N 1
ATOM 1514 N N B HIS A 1 180 ? 75.811 5.834 -12.396 0.50 40.51 179 HIS A N 1
ATOM 1515 C CA A HIS A 1 180 ? 75.609 6.953 -13.211 0.50 40.09 179 HIS A CA 1
ATOM 1516 C CA B HIS A 1 180 ? 75.628 6.972 -13.302 0.50 39.81 179 HIS A CA 1
ATOM 1517 C C A HIS A 1 180 ? 74.485 7.845 -12.699 0.50 38.38 179 HIS A C 1
ATOM 1518 C C B HIS A 1 180 ? 74.308 7.754 -13.131 0.50 38.09 179 HIS A C 1
ATOM 1519 O O A HIS A 1 180 ? 74.645 9.058 -12.580 0.50 38.48 179 HIS A O 1
ATOM 1520 O O B HIS A 1 180 ? 74.148 8.809 -13.741 0.50 37.59 179 HIS A O 1
ATOM 1533 N N . LEU A 1 181 ? 73.361 7.228 -12.352 1.00 36.69 180 LEU A N 1
ATOM 1534 C CA . LEU A 1 181 ? 72.143 7.984 -11.994 1.00 35.11 180 LEU A CA 1
ATOM 1535 C C . LEU A 1 181 ? 72.316 8.863 -10.749 1.00 32.99 180 LEU A C 1
ATOM 1536 O O . LEU A 1 181 ? 71.668 9.897 -10.626 1.00 32.75 180 LEU A O 1
ATOM 1541 N N . ALA A 1 182 ? 73.203 8.451 -9.844 1.00 33.73 181 ALA A N 1
ATOM 1542 C CA . ALA A 1 182 ? 73.422 9.122 -8.558 1.00 34.75 181 ALA A CA 1
ATOM 1543 C C . ALA A 1 182 ? 73.844 10.593 -8.613 1.00 36.04 181 ALA A C 1
ATOM 1544 O O . ALA A 1 182 ? 73.638 11.338 -7.657 1.00 37.32 181 ALA A O 1
ATOM 1546 N N . GLY A 1 183 ? 74.465 11.026 -9.696 1.00 36.86 182 GLY A N 1
ATOM 1547 C CA . GLY A 1 183 ? 75.077 12.357 -9.681 1.00 40.35 182 GLY A CA 1
ATOM 1548 C C . GLY A 1 183 ? 76.400 12.270 -8.927 1.00 40.43 182 GLY A C 1
ATOM 1549 O O . GLY A 1 183 ? 76.951 11.179 -8.795 1.00 44.84 182 GLY A O 1
ATOM 1550 N N . ASP A 1 184 ? 76.920 13.396 -8.442 1.00 36.87 183 ASP A N 1
ATOM 1551 C CA . ASP A 1 184 ? 78.260 13.403 -7.867 1.00 35.44 183 ASP A CA 1
ATOM 1552 C C . ASP A 1 184 ? 78.238 13.276 -6.360 1.00 34.30 183 ASP A C 1
ATOM 1553 O O . ASP A 1 184 ? 77.357 13.854 -5.710 1.00 29.35 183 ASP A O 1
ATOM 1558 N N . PRO A 1 185 ? 79.238 12.569 -5.795 1.00 32.18 184 PRO A N 1
ATOM 1559 C CA . PRO A 1 185 ? 79.353 12.455 -4.343 1.00 34.52 184 PRO A CA 1
ATOM 1560 C C . PRO A 1 185 ? 79.328 13.817 -3.675 1.00 33.43 184 PRO A C 1
ATOM 1561 O O . PRO A 1 185 ? 79.940 14.760 -4.184 1.00 29.57 184 PRO A O 1
ATOM 1565 N N . GLU A 1 186 ? 78.552 13.927 -2.604 1.00 30.78 185 GLU A N 1
ATOM 1566 C CA . GLU A 1 186 ? 78.591 15.076 -1.707 1.00 30.73 185 GLU A CA 1
ATOM 1567 C C . GLU A 1 186 ? 78.445 14.590 -0.260 1.00 29.68 185 GLU A C 1
ATOM 1568 O O . GLU A 1 186 ? 78.011 13.458 -0.025 1.00 30.62 185 GLU A O 1
ATOM 1574 N N . PRO A 1 187 ? 78.819 15.430 0.720 1.00 30.01 186 PRO A N 1
ATOM 1575 C CA . PRO A 1 187 ? 78.777 14.927 2.090 1.00 29.61 186 PRO A CA 1
ATOM 1576 C C . PRO A 1 187 ? 77.372 14.542 2.559 1.00 27.73 186 PRO A C 1
ATOM 1577 O O . PRO A 1 187 ? 76.380 15.142 2.115 1.00 27.68 186 PRO A O 1
ATOM 1581 N N . PRO A 1 188 ? 77.287 13.544 3.450 1.00 28.65 187 PRO A N 1
ATOM 1582 C CA . PRO A 1 188 ? 75.991 13.196 4.030 1.00 28.72 187 PRO A CA 1
ATOM 1583 C C . PRO A 1 188 ? 75.392 14.379 4.784 1.00 28.73 187 PRO A C 1
ATOM 1584 O O . PRO A 1 188 ? 76.118 15.130 5.455 1.00 25.73 187 PRO A O 1
ATOM 1588 N N . ALA A 1 189 ? 74.068 14.527 4.651 1.00 28.29 188 ALA A N 1
ATOM 1589 C CA . ALA A 1 189 ? 73.288 15.535 5.342 1.00 28.53 188 ALA A CA 1
ATOM 1590 C C . ALA A 1 189 ? 72.579 14.923 6.560 1.00 26.21 188 ALA A C 1
ATOM 1591 O O . ALA A 1 189 ? 72.361 13.715 6.613 1.00 25.56 188 ALA A O 1
ATOM 1593 N N . ARG A 1 190 ? 72.235 15.764 7.534 1.00 27.19 189 ARG A N 1
ATOM 1594 C CA . ARG A 1 190 ? 71.340 15.355 8.609 1.00 28.59 189 ARG A CA 1
ATOM 1595 C C . ARG A 1 190 ? 69.915 15.479 8.095 1.00 26.03 189 ARG A C 1
ATOM 1596 O O . ARG A 1 190 ? 69.348 16.571 8.073 1.00 27.37 189 ARG A O 1
ATOM 1604 N N . ILE A 1 191 ? 69.348 14.368 7.674 1.00 26.25 190 ILE A N 1
ATOM 1605 C CA . ILE A 1 191 ? 68.010 14.386 7.083 1.00 26.66 190 ILE A CA 1
ATOM 1606 C C . ILE A 1 191 ? 66.939 13.880 8.019 1.00 26.29 190 ILE A C 1
ATOM 1607 O O . ILE A 1 191 ? 67.184 13.005 8.881 1.00 26.01 190 ILE A O 1
ATOM 1612 N N . HIS A 1 192 ? 65.741 14.423 7.819 1.00 25.10 191 HIS A N 1
ATOM 1613 C CA . HIS A 1 192 ? 64.551 14.031 8.558 1.00 26.69 191 HIS A CA 1
ATOM 1614 C C . HIS A 1 192 ? 64.169 12.542 8.276 1.00 25.89 191 HIS A C 1
ATOM 1615 O O . HIS A 1 192 ? 63.853 11.785 9.195 1.00 23.89 191 HIS A O 1
ATOM 1622 N N . GLY A 1 193 ? 64.166 12.157 7.008 1.00 25.53 192 GLY A N 1
ATOM 1623 C CA . GLY A 1 193 ? 63.958 10.774 6.585 1.00 26.43 192 GLY A CA 1
ATOM 1624 C C . GLY A 1 193 ? 62.532 10.363 6.258 1.00 27.10 192 GLY A C 1
ATOM 1625 O O . GLY A 1 193 ? 62.326 9.293 5.698 1.00 27.96 192 GLY A O 1
ATOM 1626 N N . ASP A 1 194 ? 61.554 11.182 6.629 1.00 26.93 193 ASP A N 1
ATOM 1627 C CA . ASP A 1 194 ? 60.143 10.959 6.301 1.00 27.52 193 ASP A CA 1
ATOM 1628 C C . ASP A 1 194 ? 59.396 12.285 6.135 1.00 24.49 193 ASP A C 1
ATOM 1629 O O . ASP A 1 194 ? 58.304 12.512 6.718 1.00 25.46 193 ASP A O 1
ATOM 1634 N N . LEU A 1 195 ? 59.974 13.180 5.322 1.00 24.51 194 LEU A N 1
ATOM 1635 C CA . LEU A 1 195 ? 59.509 14.546 5.257 1.00 25.03 194 LEU A CA 1
ATOM 1636 C C . LEU A 1 195 ? 58.463 14.746 4.175 1.00 24.28 194 LEU A C 1
ATOM 1637 O O . LEU A 1 195 ? 58.709 15.385 3.148 1.00 25.71 194 LEU A O 1
ATOM 1642 N N . TRP A 1 196 ? 57.275 14.225 4.421 1.00 25.89 195 TRP A N 1
ATOM 1643 C CA . TRP A 1 196 ? 56.095 14.530 3.581 1.00 26.39 195 TRP A CA 1
ATOM 1644 C C . TRP A 1 196 ? 55.217 15.541 4.320 1.00 27.90 195 TRP A C 1
ATOM 1645 O O . TRP A 1 196 ? 55.459 15.840 5.505 1.00 27.34 195 TRP A O 1
ATOM 1656 N N . ASN A 1 197 ? 54.206 16.078 3.627 1.00 25.92 196 ASN A N 1
ATOM 1657 C CA . ASN A 1 197 ? 53.481 17.262 4.115 1.00 25.80 196 ASN A CA 1
ATOM 1658 C C . ASN A 1 197 ? 52.833 17.086 5.504 1.00 26.37 196 ASN A C 1
ATOM 1659 O O . ASN A 1 197 ? 52.748 18.041 6.278 1.00 29.46 196 ASN A O 1
ATOM 1664 N N . GLY A 1 198 ? 52.447 15.859 5.823 1.00 26.42 197 GLY A N 1
ATOM 1665 C CA . GLY A 1 198 ? 51.802 15.555 7.100 1.00 27.82 197 GLY A CA 1
ATOM 1666 C C . GLY A 1 198 ? 52.769 15.598 8.274 1.00 27.86 197 GLY A C 1
ATOM 1667 O O . GLY A 1 198 ? 52.348 15.614 9.427 1.00 27.02 197 GLY A O 1
ATOM 1668 N N . ASN A 1 199 ? 54.057 15.614 7.979 1.00 26.69 198 ASN A N 1
ATOM 1669 C CA . ASN A 1 199 ? 55.092 15.752 9.011 1.00 26.95 198 ASN A CA 1
ATOM 1670 C C . ASN A 1 199 ? 55.679 17.162 9.072 1.00 25.33 198 ASN A C 1
ATOM 1671 O O . ASN A 1 199 ? 56.706 17.382 9.701 1.00 25.75 198 ASN A O 1
ATOM 1676 N N . VAL A 1 200 ? 55.034 18.091 8.378 1.00 23.93 199 VAL A N 1
ATOM 1677 C CA . VAL A 1 200 ? 55.343 19.531 8.399 1.00 25.32 199 VAL A CA 1
ATOM 1678 C C . VAL A 1 200 ? 54.160 20.259 9.029 1.00 29.58 199 VAL A C 1
ATOM 1679 O O . VAL A 1 200 ? 53.031 20.253 8.498 1.00 29.39 199 VAL A O 1
ATOM 1683 N N . LEU A 1 201 ? 54.413 20.838 10.191 1.00 26.27 200 LEU A N 1
ATOM 1684 C CA . LEU A 1 201 ? 53.425 21.611 10.924 1.00 27.12 200 LEU A CA 1
ATOM 1685 C C . LEU A 1 201 ? 53.756 23.085 10.779 1.00 27.90 200 LEU A C 1
ATOM 1686 O O . LEU A 1 201 ? 54.760 23.580 11.303 1.00 26.51 200 LEU A O 1
ATOM 1691 N N . TRP A 1 202 ? 52.909 23.776 10.040 1.00 27.30 201 TRP A N 1
ATOM 1692 C CA . TRP A 1 202 ? 53.151 25.172 9.728 1.00 26.17 201 TRP A CA 1
ATOM 1693 C C . TRP A 1 202 ? 52.969 26.078 10.956 1.00 27.88 201 TRP A C 1
ATOM 1694 O O . TRP A 1 202 ? 52.108 25.835 11.831 1.00 29.60 201 TRP A O 1
ATOM 1705 N N . GLN A 1 203 ? 53.823 27.093 11.000 1.00 27.93 202 GLN A N 1
ATOM 1706 C CA . GLN A 1 203 ? 53.838 28.132 12.019 1.00 28.99 202 GLN A CA 1
ATOM 1707 C C . GLN A 1 203 ? 53.811 29.477 11.297 1.00 29.08 202 GLN A C 1
ATOM 1708 O O . GLN A 1 203 ? 53.885 29.523 10.074 1.00 28.16 202 GLN A O 1
ATOM 1714 N N . ASP A 1 204 ? 53.678 30.566 12.048 1.00 29.22 203 ASP A N 1
ATOM 1715 C CA . ASP A 1 204 ? 53.706 31.899 11.447 1.00 29.97 203 ASP A CA 1
ATOM 1716 C C . ASP A 1 204 ? 55.063 32.239 10.857 1.00 30.96 203 ASP A C 1
ATOM 1717 O O . ASP A 1 204 ? 55.150 33.007 9.900 1.00 32.87 203 ASP A O 1
ATOM 1722 N N . ASP A 1 205 ? 56.119 31.673 11.427 1.00 31.09 204 ASP A N 1
ATOM 1723 C CA . ASP A 1 205 ? 57.488 32.099 11.138 1.00 31.32 204 ASP A CA 1
ATOM 1724 C C . ASP A 1 205 ? 58.346 30.982 10.543 1.00 31.33 204 ASP A C 1
ATOM 1725 O O . ASP A 1 205 ? 59.556 31.050 10.581 1.00 33.04 204 ASP A O 1
ATOM 1730 N N . GLY A 1 206 ? 57.720 29.975 9.954 1.00 29.58 205 GLY A N 1
ATOM 1731 C CA . GLY A 1 206 ? 58.426 28.801 9.466 1.00 28.15 205 GLY A CA 1
ATOM 1732 C C . GLY A 1 206 ? 57.573 27.580 9.689 1.00 27.36 205 GLY A C 1
ATOM 1733 O O . GLY A 1 206 ? 56.352 27.663 9.670 1.00 27.77 205 GLY A O 1
ATOM 1734 N N . ALA A 1 207 ? 58.205 26.433 9.919 1.00 29.06 206 ALA A N 1
ATOM 1735 C CA . ALA A 1 207 ? 57.456 25.204 10.184 1.00 27.29 206 ALA A CA 1
ATOM 1736 C C . ALA A 1 207 ? 58.229 24.303 11.144 1.00 27.99 206 ALA A C 1
ATOM 1737 O O . ALA A 1 207 ? 59.444 24.452 11.334 1.00 29.15 206 ALA A O 1
ATOM 1739 N N . VAL A 1 208 ? 57.505 23.384 11.742 1.00 26.38 207 VAL A N 1
ATOM 1740 C CA . VAL A 1 208 ? 58.068 22.361 12.617 1.00 26.48 207 VAL A CA 1
ATOM 1741 C C . VAL A 1 208 ? 57.916 20.982 11.945 1.00 27.86 207 VAL A C 1
ATOM 1742 O O . VAL A 1 208 ? 56.866 20.659 11.361 1.00 31.46 207 VAL A O 1
ATOM 1746 N N . VAL A 1 209 ? 58.974 20.180 12.040 1.00 26.63 208 VAL A N 1
ATOM 1747 C CA . VAL A 1 209 ? 59.011 18.852 11.415 1.00 27.15 208 VAL A CA 1
ATOM 1748 C C . VAL A 1 209 ? 58.867 17.811 12.506 1.00 27.70 208 VAL A C 1
ATOM 1749 O O . VAL A 1 209 ? 59.521 17.894 13.548 1.00 27.55 208 VAL A O 1
ATOM 1753 N N . ILE A 1 210 ? 57.989 16.842 12.274 1.00 27.13 209 ILE A N 1
ATOM 1754 C CA . ILE A 1 210 ? 57.659 15.839 13.305 1.00 25.43 209 ILE A CA 1
ATOM 1755 C C . ILE A 1 210 ? 57.855 14.430 12.759 1.00 24.86 209 ILE A C 1
ATOM 1756 O O . ILE A 1 210 ? 58.035 14.229 11.534 1.00 25.64 209 ILE A O 1
ATOM 1761 N N . ASP A 1 211 ? 57.859 13.451 13.665 1.00 26.07 210 ASP A N 1
ATOM 1762 C CA . ASP A 1 211 ? 57.918 12.061 13.297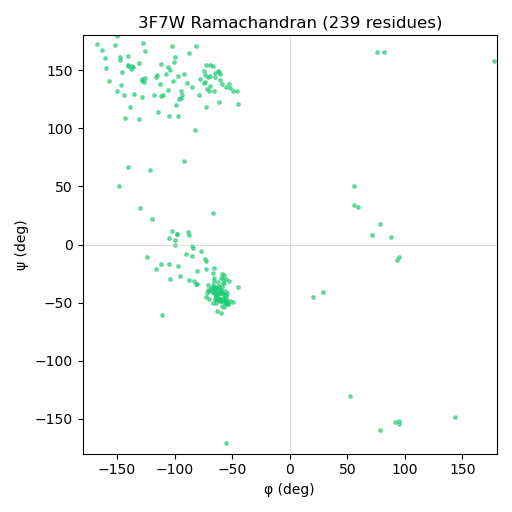 1.00 25.62 210 ASP A CA 1
ATOM 1763 C C . ASP A 1 211 ? 59.136 11.699 12.403 1.00 24.14 210 ASP A C 1
ATOM 1764 O O . ASP A 1 211 ? 58.999 11.021 11.391 1.00 24.43 210 ASP A O 1
ATOM 1769 N N . PRO A 1 212 ? 60.344 12.093 12.810 1.00 24.19 211 PRO A N 1
ATOM 1770 C CA . PRO A 1 212 ? 61.502 11.821 11.970 1.00 26.46 211 PRO A CA 1
ATOM 1771 C C . PRO A 1 212 ? 61.919 10.359 11.945 1.00 27.13 211 PRO A C 1
ATOM 1772 O O . PRO A 1 212 ? 61.665 9.596 12.897 1.00 27.04 211 PRO A O 1
ATOM 1776 N N . ALA A 1 213 ? 62.578 9.971 10.849 1.00 25.14 212 ALA A N 1
ATOM 1777 C CA . ALA A 1 213 ? 63.311 8.705 10.743 1.00 25.35 212 ALA A CA 1
ATOM 1778 C C . ALA A 1 213 ? 64.765 9.143 10.422 1.00 26.34 212 ALA A C 1
ATOM 1779 O O . ALA A 1 213 ? 65.317 8.914 9.341 1.00 26.13 212 ALA A O 1
ATOM 1781 N N . ALA A 1 214 ? 65.367 9.843 11.385 1.00 26.54 213 ALA A N 1
ATOM 1782 C CA . ALA A 1 214 ? 66.517 10.688 11.127 1.00 24.03 213 ALA A CA 1
ATOM 1783 C C . ALA A 1 214 ? 67.784 9.863 10.895 1.00 23.25 213 ALA A C 1
ATOM 1784 O O . ALA A 1 214 ? 68.032 8.857 11.567 1.00 26.22 213 ALA A O 1
ATOM 1786 N N . HIS A 1 215 ? 68.588 10.308 9.928 1.00 24.40 214 HIS A N 1
ATOM 1787 C CA . HIS A 1 215 ? 69.873 9.682 9.681 1.00 23.66 214 HIS A CA 1
ATOM 1788 C C . HIS A 1 215 ? 70.712 10.532 8.764 1.00 25.70 214 HIS A C 1
ATOM 1789 O O . HIS A 1 215 ? 70.229 11.550 8.233 1.00 26.11 214 HIS A O 1
ATOM 1796 N N . GLY A 1 216 ? 71.970 10.116 8.596 1.00 25.83 215 GLY A N 1
ATOM 1797 C CA . GLY A 1 216 ? 72.838 10.656 7.556 1.00 26.19 215 GLY A CA 1
ATOM 1798 C C . GLY A 1 216 ? 72.373 10.130 6.220 1.00 25.59 215 GLY A C 1
ATOM 1799 O O . GLY A 1 216 ? 72.359 8.920 5.996 1.00 26.87 215 GLY A O 1
ATOM 1800 N N . GLY A 1 217 ? 71.975 11.042 5.341 1.00 26.41 216 GLY A N 1
ATOM 1801 C CA . GLY A 1 217 ? 71.332 10.677 4.067 1.00 25.28 216 GLY A CA 1
ATOM 1802 C C . GLY A 1 217 ? 71.658 11.730 3.038 1.00 27.60 216 GLY A C 1
ATOM 1803 O O . GLY A 1 217 ? 72.355 12.711 3.341 1.00 25.98 216 GLY A O 1
ATOM 1804 N N . HIS A 1 218 ? 71.167 11.538 1.823 1.00 26.12 217 HIS A N 1
ATOM 1805 C CA . HIS A 1 218 ? 71.296 12.552 0.813 1.00 26.18 217 HIS A CA 1
ATOM 1806 C C . HIS A 1 218 ? 70.238 13.602 1.071 1.00 26.37 217 HIS A C 1
ATOM 1807 O O . HIS A 1 218 ? 69.063 13.285 1.202 1.00 25.56 217 HIS A O 1
ATOM 1814 N N . ARG A 1 219 ? 70.649 14.861 1.130 1.00 26.21 218 ARG A N 1
ATOM 1815 C CA . ARG A 1 219 ? 69.689 15.942 1.406 1.00 26.11 218 ARG A CA 1
ATOM 1816 C C . ARG A 1 219 ? 68.564 16.016 0.365 1.00 25.41 218 ARG A C 1
ATOM 1817 O O . ARG A 1 219 ? 67.469 16.425 0.686 1.00 26.89 218 ARG A O 1
ATOM 1825 N N . GLU A 1 220 ? 68.843 15.604 -0.880 1.00 27.44 219 GLU A N 1
ATOM 1826 C CA . GLU A 1 220 ? 67.809 15.527 -1.919 1.00 26.63 219 GLU A CA 1
ATOM 1827 C C . GLU A 1 220 ? 66.638 14.624 -1.528 1.00 24.94 219 GLU A C 1
ATOM 1828 O O . GLU A 1 220 ? 65.536 14.849 -1.986 1.00 25.71 219 GLU A O 1
ATOM 1834 N N . ALA A 1 221 ? 66.871 13.631 -0.652 1.00 26.18 220 ALA A N 1
ATOM 1835 C CA . ALA A 1 221 ? 65.816 12.743 -0.174 1.00 25.41 220 ALA A CA 1
ATOM 1836 C C . ALA A 1 221 ? 64.676 13.530 0.444 1.00 25.11 220 ALA A C 1
ATOM 1837 O O . ALA A 1 221 ? 63.513 13.319 0.111 1.00 24.73 220 ALA A O 1
ATOM 1839 N N . ASP A 1 222 ? 64.999 14.442 1.350 1.00 25.81 221 ASP A N 1
ATOM 1840 C CA . ASP A 1 222 ? 63.942 15.180 2.073 1.00 26.23 221 ASP A CA 1
ATOM 1841 C C . ASP A 1 222 ? 63.142 16.058 1.114 1.00 25.50 221 ASP A C 1
ATOM 1842 O O . ASP A 1 222 ? 61.918 16.113 1.165 1.00 25.51 221 ASP A O 1
ATOM 1847 N N A LEU A 1 223 ? 63.847 16.746 0.224 0.50 24.93 222 LEU A N 1
ATOM 1848 N N B LEU A 1 223 ? 63.852 16.740 0.221 0.50 24.52 222 LEU A N 1
ATOM 1849 C CA A LEU A 1 223 ? 63.191 17.613 -0.754 0.50 25.84 222 LEU A CA 1
ATOM 1850 C CA B LEU A 1 223 ? 63.207 17.611 -0.759 0.50 24.95 222 LEU A CA 1
ATOM 1851 C C A LEU A 1 223 ? 62.354 16.804 -1.742 0.50 25.65 222 LEU A C 1
ATOM 1852 C C B LEU A 1 223 ? 62.353 16.801 -1.731 0.50 25.25 222 LEU A C 1
ATOM 1853 O O A LEU A 1 223 ? 61.310 17.264 -2.192 0.50 25.14 222 LEU A O 1
ATOM 1854 O O B LEU A 1 223 ? 61.298 17.256 -2.159 0.50 24.75 222 LEU A O 1
ATOM 1863 N N . ALA A 1 224 ? 62.811 15.601 -2.074 1.00 26.38 223 ALA A N 1
ATOM 1864 C CA . ALA A 1 224 ? 62.065 14.727 -2.978 1.00 25.69 223 ALA A CA 1
ATOM 1865 C C . ALA A 1 224 ? 60.796 14.205 -2.283 1.00 24.54 223 ALA A C 1
ATOM 1866 O O . ALA A 1 224 ? 59.787 13.999 -2.933 1.00 25.94 223 ALA A O 1
ATOM 1876 N N . LEU A 1 226 ? 59.117 15.917 0.038 1.00 25.40 225 LEU A N 1
ATOM 1877 C CA . LEU A 1 226 ? 58.199 17.077 -0.018 1.00 25.76 225 LEU A CA 1
ATOM 1878 C C . LEU A 1 226 ? 57.468 17.117 -1.364 1.00 25.77 225 LEU A C 1
ATOM 1879 O O . LEU A 1 226 ? 56.261 17.358 -1.434 1.00 25.35 225 LEU A O 1
ATOM 1884 N N . ALA A 1 227 ? 58.198 16.823 -2.435 1.00 23.50 226 ALA A N 1
ATOM 1885 C CA . ALA A 1 227 ? 57.646 16.821 -3.755 1.00 24.52 226 ALA A CA 1
ATOM 1886 C C . ALA A 1 227 ? 56.696 15.634 -3.974 1.00 25.07 226 ALA A C 1
ATOM 1887 O O . ALA A 1 227 ? 55.669 15.799 -4.597 1.00 26.32 226 ALA A O 1
ATOM 1889 N N . LEU A 1 228 ? 57.035 14.459 -3.451 1.00 23.36 227 LEU A N 1
ATOM 1890 C CA . LEU A 1 228 ? 56.289 13.248 -3.766 1.00 25.50 227 LEU A CA 1
ATOM 1891 C C . LEU A 1 228 ? 54.794 13.379 -3.441 1.00 25.14 227 LEU A C 1
ATOM 1892 O O . LEU A 1 228 ? 53.942 13.053 -4.267 1.00 26.88 227 LEU A O 1
ATOM 1897 N N . PHE A 1 229 ? 54.473 13.823 -2.233 1.00 24.35 228 PHE A N 1
ATOM 1898 C CA . PHE A 1 229 ? 53.063 14.007 -1.840 1.00 26.00 228 PHE A CA 1
ATOM 1899 C C . PHE A 1 229 ? 52.664 15.478 -1.819 1.00 26.83 228 PHE A C 1
ATOM 1900 O O . PHE A 1 229 ? 51.538 15.836 -1.461 1.00 29.17 228 PHE A O 1
ATOM 1908 N N . GLY A 1 230 ? 53.583 16.325 -2.250 1.00 24.11 229 GLY A N 1
ATOM 1909 C CA . GLY A 1 230 ? 53.303 17.750 -2.416 1.00 23.71 229 GLY A CA 1
ATOM 1910 C C . GLY A 1 230 ? 53.411 18.480 -1.083 1.00 24.52 229 GLY A C 1
ATOM 1911 O O . GLY A 1 230 ? 53.424 17.858 -0.021 1.00 24.80 229 GLY A O 1
ATOM 1912 N N . LEU A 1 231 ? 53.469 19.809 -1.160 1.00 25.52 230 LEU A N 1
ATOM 1913 C CA . LEU A 1 231 ? 53.568 20.660 0.023 1.00 25.77 230 LEU A CA 1
ATOM 1914 C C . LEU A 1 231 ? 53.043 22.021 -0.343 1.00 26.22 230 LEU A C 1
ATOM 1915 O O . LEU A 1 231 ? 53.336 22.496 -1.440 1.00 26.37 230 LEU A O 1
ATOM 1920 N N . PRO A 1 232 ? 52.309 22.671 0.572 1.00 26.32 231 PRO A N 1
ATOM 1921 C CA . PRO A 1 232 ? 51.956 24.066 0.307 1.00 28.03 231 PRO A CA 1
ATOM 1922 C C . PRO A 1 232 ? 53.200 24.877 0.051 1.00 26.21 231 PRO A C 1
ATOM 1923 O O . PRO A 1 232 ? 54.193 24.713 0.770 1.00 24.84 231 PRO A O 1
ATOM 1927 N N . TYR A 1 233 ? 53.165 25.735 -0.977 1.00 26.43 232 TYR A N 1
ATOM 1928 C CA . TYR A 1 233 ? 54.282 26.637 -1.280 1.00 28.60 232 TYR A CA 1
ATOM 1929 C C . TYR A 1 233 ? 55.623 25.907 -1.489 1.00 28.34 232 TYR A C 1
ATOM 1930 O O . TYR A 1 233 ? 56.676 26.439 -1.153 1.00 28.29 232 TYR A O 1
ATOM 1939 N N . LEU A 1 234 ? 55.565 24.698 -2.052 1.00 28.33 233 LEU A N 1
ATOM 1940 C CA . LEU A 1 234 ? 56.769 23.905 -2.306 1.00 28.78 233 LEU A CA 1
ATOM 1941 C C . LEU A 1 234 ? 57.858 24.684 -3.010 1.00 29.01 233 LEU A C 1
ATOM 1942 O O . LEU A 1 234 ? 58.994 24.662 -2.564 1.00 29.31 233 LEU A O 1
ATOM 1947 N N . ASP A 1 235 ? 57.530 25.383 -4.101 1.00 28.14 234 ASP A N 1
ATOM 1948 C CA . ASP A 1 235 ? 58.563 26.099 -4.843 1.00 28.20 234 ASP A CA 1
ATOM 1949 C C . ASP A 1 235 ? 59.214 27.218 -4.028 1.00 28.17 234 ASP A C 1
ATOM 1950 O O . ASP A 1 235 ? 60.418 27.447 -4.150 1.00 26.63 234 ASP A O 1
ATOM 1955 N N . ARG A 1 236 ? 58.437 27.911 -3.196 1.00 27.97 235 ARG A N 1
ATOM 1956 C CA . ARG A 1 236 ? 59.022 28.920 -2.306 1.00 27.99 235 ARG A CA 1
ATOM 1957 C C . ARG A 1 236 ? 59.972 28.314 -1.281 1.00 27.19 235 ARG A C 1
ATOM 1958 O O . ARG A 1 236 ? 61.000 28.911 -0.973 1.00 26.43 235 ARG A O 1
ATOM 1966 N N . VAL A 1 237 ? 59.627 27.141 -0.755 1.00 27.20 236 VAL A N 1
ATOM 1967 C CA . VAL A 1 237 ? 60.504 26.447 0.195 1.00 27.67 236 VAL A CA 1
ATOM 1968 C C . VAL A 1 237 ? 61.790 26.083 -0.522 1.00 28.02 236 VAL A C 1
ATOM 1969 O O . VAL A 1 237 ? 62.854 26.370 -0.020 1.00 25.64 236 VAL A O 1
ATOM 1973 N N . ARG A 1 238 ? 61.681 25.452 -1.692 1.00 28.77 237 ARG A N 1
ATOM 1974 C CA . ARG A 1 238 ? 62.869 25.014 -2.446 1.00 31.40 237 ARG A CA 1
ATOM 1975 C C . ARG A 1 238 ? 63.715 26.175 -2.923 1.00 29.63 237 ARG A C 1
ATOM 1976 O O . ARG A 1 238 ? 64.927 26.090 -2.880 1.00 31.19 237 ARG A O 1
ATOM 1984 N N . ASP A 1 239 ? 63.088 27.254 -3.392 1.00 29.65 238 ASP A N 1
ATOM 1985 C CA . ASP A 1 239 ? 63.822 28.444 -3.799 1.00 29.69 238 ASP A CA 1
ATOM 1986 C C . ASP A 1 239 ? 64.627 29.056 -2.654 1.00 28.97 238 ASP A C 1
ATOM 1987 O O . ASP A 1 239 ? 65.799 29.393 -2.824 1.00 26.93 238 ASP A O 1
ATOM 1992 N N . ALA A 1 240 ? 63.989 29.214 -1.497 1.00 27.11 239 ALA A N 1
ATOM 1993 C CA . ALA A 1 240 ? 64.668 29.733 -0.295 1.00 27.26 239 ALA A CA 1
ATOM 1994 C C . ALA A 1 240 ? 65.784 28.771 0.148 1.00 27.38 239 ALA A C 1
ATOM 1995 O O . ALA A 1 240 ? 66.896 29.200 0.414 1.00 27.56 239 ALA A O 1
ATOM 1997 N N . TYR A 1 241 ? 65.514 27.469 0.148 1.00 27.21 240 TYR A N 1
ATOM 1998 C CA . TYR A 1 241 ? 66.565 26.457 0.402 1.00 26.79 240 TYR A CA 1
ATOM 1999 C C . TYR A 1 241 ? 67.780 26.617 -0.511 1.00 27.95 240 TYR A C 1
ATOM 2000 O O . TYR A 1 241 ? 68.943 26.662 -0.060 1.00 26.47 240 TYR A O 1
ATOM 2009 N N . ASN A 1 242 ? 67.502 26.707 -1.798 1.00 28.25 241 ASN A N 1
ATOM 2010 C CA . ASN A 1 242 ? 68.537 26.855 -2.831 1.00 29.89 241 ASN A CA 1
ATOM 2011 C C . ASN A 1 242 ? 69.306 28.180 -2.754 1.00 30.28 241 ASN A C 1
ATOM 2012 O O . ASN A 1 242 ? 70.421 28.271 -3.249 1.00 31.23 241 ASN A O 1
ATOM 2017 N N . GLU A 1 243 ? 68.747 29.196 -2.104 1.00 34.04 242 GLU A N 1
ATOM 2018 C CA . GLU A 1 243 ? 69.468 30.456 -1.921 1.00 37.83 242 GLU A CA 1
ATOM 2019 C C . GLU A 1 243 ? 70.666 30.238 -1.042 1.00 37.31 242 GLU A C 1
ATOM 2020 O O . GLU A 1 243 ? 71.712 30.821 -1.281 1.00 37.29 242 GLU A O 1
ATOM 2026 N N . VAL A 1 244 ? 70.495 29.405 -0.017 1.00 34.16 243 VAL A N 1
ATOM 2027 C CA . VAL A 1 244 ? 71.471 29.266 1.051 1.00 34.71 243 VAL A CA 1
ATOM 2028 C C . VAL A 1 244 ? 72.322 27.992 0.955 1.00 35.25 243 VAL A C 1
ATOM 2029 O O . VAL A 1 244 ? 73.448 27.977 1.431 1.00 33.19 243 VAL A O 1
ATOM 2033 N N . ALA A 1 245 ? 71.764 26.921 0.389 1.00 34.68 244 ALA A N 1
ATOM 2034 C CA . ALA A 1 245 ? 72.492 25.669 0.188 1.00 32.81 244 ALA A CA 1
ATOM 2035 C C . ALA A 1 245 ? 72.112 25.082 -1.164 1.00 30.84 244 ALA A C 1
ATOM 2036 O O . ALA A 1 245 ? 71.500 24.028 -1.215 1.00 27.73 244 ALA A O 1
ATOM 2038 N N . PRO A 1 246 ? 72.485 25.767 -2.267 1.00 30.48 245 PRO A N 1
ATOM 2039 C CA . PRO A 1 246 ? 72.046 25.331 -3.591 1.00 30.12 245 PRO A CA 1
ATOM 2040 C C . PRO A 1 246 ? 72.286 23.850 -3.842 1.00 29.72 245 PRO A C 1
ATOM 2041 O O . PRO A 1 246 ? 73.384 23.346 -3.601 1.00 28.51 245 PRO A O 1
ATOM 2045 N N . LEU A 1 247 ? 71.262 23.172 -4.337 1.00 26.83 246 LEU A N 1
ATOM 2046 C CA . LEU A 1 247 ? 71.380 21.780 -4.689 1.00 29.13 246 LEU A CA 1
ATOM 2047 C C . LEU A 1 247 ? 72.356 21.633 -5.893 1.00 29.51 246 LEU A C 1
ATOM 2048 O O . LEU A 1 247 ? 72.534 22.560 -6.691 1.00 29.41 246 LEU A O 1
ATOM 2053 N N . ALA A 1 248 ? 72.988 20.470 -6.000 1.00 31.06 247 ALA A N 1
ATOM 2054 C CA . ALA A 1 248 ? 73.867 20.144 -7.114 1.00 31.08 247 ALA A CA 1
ATOM 2055 C C . ALA A 1 248 ? 73.091 20.166 -8.420 1.00 30.79 247 ALA A C 1
ATOM 2056 O O . ALA A 1 248 ? 71.881 19.881 -8.452 1.00 28.22 247 ALA A O 1
ATOM 2058 N N . GLU A 1 249 ? 73.790 20.536 -9.488 1.00 29.53 248 GLU A N 1
ATOM 2059 C CA . GLU A 1 249 ? 73.199 20.656 -10.806 1.00 30.27 248 GLU A CA 1
ATOM 2060 C C . GLU A 1 249 ? 72.474 19.356 -11.174 1.00 28.21 248 GLU A C 1
ATOM 2061 O O . GLU A 1 249 ? 72.993 18.263 -10.925 1.00 28.69 248 GLU A O 1
ATOM 2067 N N . GLY A 1 250 ? 71.290 19.474 -11.765 1.00 27.34 249 GLY A N 1
ATOM 2068 C CA . GLY A 1 250 ? 70.538 18.303 -12.222 1.00 27.39 249 GLY A CA 1
ATOM 2069 C C . GLY A 1 250 ? 69.627 17.673 -11.177 1.00 26.31 249 GLY A C 1
ATOM 2070 O O . GLY A 1 250 ? 69.022 16.613 -11.417 1.00 27.14 249 GLY A O 1
ATOM 2071 N N . TRP A 1 251 ? 69.506 18.322 -10.021 1.00 28.45 250 TRP A N 1
ATOM 2072 C CA . TRP A 1 251 ? 68.662 17.812 -8.947 1.00 28.32 250 TRP A CA 1
ATOM 2073 C C . TRP A 1 251 ? 67.216 17.522 -9.356 1.00 27.48 250 TRP A C 1
ATOM 2074 O O . TRP A 1 251 ? 66.647 16.526 -8.902 1.00 27.29 250 TRP A O 1
ATOM 2085 N N A ARG A 1 252 ? 66.608 18.359 -10.197 0.50 27.04 251 ARG A N 1
ATOM 2086 N N B ARG A 1 252 ? 66.624 18.358 -10.206 0.50 27.57 251 ARG A N 1
ATOM 2087 C CA A ARG A 1 252 ? 65.217 18.104 -10.584 0.50 27.39 251 ARG A CA 1
ATOM 2088 C CA B ARG A 1 252 ? 65.236 18.138 -10.598 0.50 28.47 251 ARG A CA 1
ATOM 2089 C C A ARG A 1 252 ? 65.052 16.748 -11.236 0.50 26.66 251 ARG A C 1
ATOM 2090 C C B ARG A 1 252 ? 65.033 16.789 -11.270 0.50 27.16 251 ARG A C 1
ATOM 2091 O O A ARG A 1 252 ? 64.128 15.998 -10.896 0.50 27.44 251 ARG A O 1
ATOM 2092 O O B ARG A 1 252 ? 64.054 16.092 -10.984 0.50 28.11 251 ARG A O 1
ATOM 2107 N N . ALA A 1 253 ? 65.961 16.422 -12.151 1.00 26.14 252 ALA A N 1
ATOM 2108 C CA . ALA A 1 253 ? 65.918 15.143 -12.863 1.00 26.86 252 ALA A CA 1
ATOM 2109 C C . ALA A 1 253 ? 66.100 13.936 -11.936 1.00 26.33 252 ALA A C 1
ATOM 2110 O O . ALA A 1 253 ? 65.619 12.833 -12.243 1.00 28.31 252 ALA A O 1
ATOM 2112 N N . ARG A 1 254 ? 66.816 14.142 -10.828 1.00 25.35 253 ARG A N 1
ATOM 2113 C CA . ARG A 1 254 ? 67.040 13.084 -9.832 1.00 25.58 253 ARG A CA 1
ATOM 2114 C C . ARG A 1 254 ? 65.917 12.889 -8.795 1.00 25.96 253 ARG A C 1
ATOM 2115 O O . ARG A 1 254 ? 65.992 11.983 -7.975 1.00 24.27 253 ARG A O 1
ATOM 2123 N N . ILE A 1 255 ? 64.880 13.716 -8.838 1.00 26.89 254 ILE A N 1
ATOM 2124 C CA . ILE A 1 255 ? 63.772 13.578 -7.885 1.00 27.69 254 ILE A CA 1
ATOM 2125 C C . ILE A 1 255 ? 63.169 12.165 -7.851 1.00 26.68 254 ILE A C 1
ATOM 2126 O O . ILE A 1 255 ? 63.041 11.603 -6.775 1.00 26.19 254 ILE A O 1
ATOM 2131 N N . PRO A 1 256 ? 62.792 11.573 -9.001 1.00 27.10 255 PRO A N 1
ATOM 2132 C CA . PRO A 1 256 ? 62.289 10.182 -8.915 1.00 25.51 255 PRO A CA 1
ATOM 2133 C C . PRO A 1 256 ? 63.212 9.159 -8.220 1.00 26.18 255 PRO A C 1
ATOM 2134 O O . PRO A 1 256 ? 62.724 8.293 -7.455 1.00 25.26 255 PRO A O 1
ATOM 2138 N N . LEU A 1 257 ? 64.513 9.233 -8.499 1.00 24.97 256 LEU A N 1
ATOM 2139 C CA . LEU A 1 257 ? 65.494 8.329 -7.895 1.00 26.65 256 LEU A CA 1
ATOM 2140 C C . LEU A 1 257 ? 65.337 8.337 -6.397 1.00 25.30 256 LEU A C 1
ATOM 2141 O O . LEU A 1 257 ? 65.256 7.285 -5.759 1.00 26.16 256 LEU A O 1
ATOM 2146 N N . HIS A 1 258 ? 65.268 9.544 -5.841 1.00 27.02 257 HIS A N 1
ATOM 2147 C CA . HIS A 1 258 ? 65.158 9.728 -4.393 1.00 26.90 257 HIS A CA 1
ATOM 2148 C C . HIS A 1 258 ? 63.800 9.398 -3.784 1.00 26.92 257 HIS A C 1
ATOM 2149 O O . HIS A 1 258 ? 63.686 9.329 -2.556 1.00 27.44 257 HIS A O 1
ATOM 2156 N N . GLN A 1 259 ? 62.792 9.220 -4.639 1.00 24.74 258 GLN A N 1
ATOM 2157 C CA . GLN A 1 259 ? 61.462 8.835 -4.228 1.00 24.73 258 GLN A CA 1
ATOM 2158 C C . GLN A 1 259 ? 61.263 7.319 -4.186 1.00 25.41 258 GLN A C 1
ATOM 2159 O O . GLN A 1 259 ? 60.243 6.841 -3.691 1.00 25.69 258 GLN A O 1
ATOM 2165 N N . LEU A 1 260 ? 62.231 6.560 -4.679 1.00 25.02 259 LEU A N 1
ATOM 2166 C CA . LEU A 1 260 ? 62.080 5.108 -4.725 1.00 25.62 259 LEU A CA 1
ATOM 2167 C C . LEU A 1 260 ? 62.018 4.484 -3.334 1.00 24.95 259 LEU A C 1
ATOM 2168 O O . LEU A 1 260 ? 61.186 3.611 -3.085 1.00 26.37 259 LEU A O 1
ATOM 2173 N N . HIS A 1 261 ? 62.858 4.964 -2.417 1.00 26.27 260 HIS A N 1
ATOM 2174 C CA . HIS A 1 261 ? 62.860 4.430 -1.051 1.00 26.84 260 HIS A CA 1
ATOM 2175 C C . HIS A 1 261 ? 61.481 4.617 -0.393 1.00 23.84 260 HIS A C 1
ATOM 2176 O O . HIS A 1 261 ? 60.875 3.635 0.022 1.00 25.01 260 HIS A O 1
ATOM 2183 N N . PRO A 1 262 ? 60.981 5.877 -0.280 1.00 27.94 261 PRO A N 1
ATOM 2184 C CA . PRO A 1 262 ? 59.666 6.036 0.362 1.00 26.00 261 PRO A CA 1
ATOM 2185 C C . PRO A 1 262 ? 58.579 5.284 -0.334 1.00 26.02 261 PRO A C 1
ATOM 2186 O O . PRO A 1 262 ? 57.684 4.771 0.338 1.00 25.87 261 PRO A O 1
ATOM 2190 N N . LEU A 1 263 ? 58.621 5.206 -1.670 1.00 24.91 262 LEU A N 1
ATOM 2191 C CA . LEU A 1 263 ? 57.566 4.483 -2.372 1.00 25.30 262 LEU A CA 1
ATOM 2192 C C . LEU A 1 263 ? 57.544 2.972 -2.075 1.00 26.17 262 LEU A C 1
ATOM 2193 O O . LEU A 1 263 ? 56.456 2.364 -1.943 1.00 24.33 262 LEU A O 1
ATOM 2198 N N . LEU A 1 264 ? 58.723 2.370 -1.979 1.00 23.48 263 LEU A N 1
ATOM 2199 C CA . LEU A 1 264 ? 58.829 0.972 -1.570 1.00 25.24 263 LEU A CA 1
ATOM 2200 C C . LEU A 1 264 ? 58.351 0.727 -0.131 1.00 25.16 263 LEU A C 1
ATOM 2201 O O . LEU A 1 264 ? 57.694 -0.283 0.149 1.00 25.32 263 LEU A O 1
ATOM 2206 N N . VAL A 1 265 ? 58.663 1.654 0.762 1.00 25.07 264 VAL A N 1
ATOM 2207 C CA . VAL A 1 265 ? 58.136 1.579 2.122 1.00 26.58 264 VAL A CA 1
ATOM 2208 C C . VAL A 1 265 ? 56.610 1.638 2.104 1.00 25.36 264 VAL A C 1
ATOM 2209 O O . VAL A 1 265 ? 55.962 0.878 2.809 1.00 28.17 264 VAL A O 1
ATOM 2213 N N . HIS A 1 266 ? 56.036 2.505 1.274 1.00 24.70 265 HIS A N 1
ATOM 2214 C CA . HIS A 1 266 ? 54.570 2.647 1.229 1.00 25.60 265 HIS A CA 1
ATOM 2215 C C . HIS A 1 266 ? 53.907 1.363 0.713 1.00 24.14 265 HIS A C 1
ATOM 2216 O O . HIS A 1 266 ? 52.879 0.912 1.244 1.00 26.41 265 HIS A O 1
ATOM 2223 N N . VAL A 1 267 ? 54.514 0.765 -0.305 1.00 23.48 266 VAL A N 1
ATOM 2224 C CA . VAL A 1 267 ? 53.995 -0.477 -0.860 1.00 23.27 266 VAL A CA 1
ATOM 2225 C C . VAL A 1 267 ? 54.082 -1.552 0.226 1.00 23.32 266 VAL A C 1
ATOM 2226 O O . VAL A 1 267 ? 53.136 -2.317 0.430 1.00 27.74 266 VAL A O 1
ATOM 2230 N N . CYS A 1 268 ? 55.176 -1.555 0.984 1.00 26.13 267 CYS A N 1
ATOM 2231 C CA . CYS A 1 268 ? 55.291 -2.499 2.114 1.00 26.80 267 CYS A CA 1
ATOM 2232 C C . CYS A 1 268 ? 54.222 -2.329 3.170 1.00 26.82 267 CYS A C 1
ATOM 2233 O O . CYS A 1 268 ? 53.621 -3.302 3.589 1.00 29.03 267 CYS A O 1
ATOM 2236 N N . LEU A 1 269 ? 54.008 -1.088 3.595 1.00 25.95 268 LEU A N 1
ATOM 2237 C CA . LEU A 1 269 ? 53.126 -0.763 4.704 1.00 28.30 268 LEU A CA 1
ATOM 2238 C C . LEU A 1 269 ? 51.661 -0.706 4.334 1.00 32.40 268 LEU A C 1
ATOM 2239 O O . LEU A 1 269 ? 50.817 -1.078 5.154 1.00 32.81 268 LEU A O 1
ATOM 2244 N N . PHE A 1 270 ? 51.349 -0.266 3.115 1.00 29.46 269 PHE A N 1
ATOM 2245 C CA . PHE A 1 270 ? 49.970 0.094 2.752 1.00 32.47 269 PHE A CA 1
ATOM 2246 C C . PHE A 1 270 ? 49.435 -0.648 1.544 1.00 35.89 269 PHE A C 1
ATOM 2247 O O . PHE A 1 270 ? 48.242 -0.564 1.256 1.00 41.55 269 PHE A O 1
ATOM 2255 N N . GLY A 1 271 ? 50.305 -1.350 0.818 1.00 33.28 270 GLY A N 1
ATOM 2256 C CA . GLY A 1 271 ? 49.889 -2.266 -0.216 1.00 33.73 270 GLY A CA 1
ATOM 2257 C C . GLY A 1 271 ? 49.862 -1.707 -1.626 1.00 34.38 270 GLY A C 1
ATOM 2258 O O . GLY A 1 271 ? 50.558 -0.748 -1.957 1.00 30.31 270 GLY A O 1
ATOM 2259 N N . ALA A 1 272 ? 49.009 -2.324 -2.429 1.00 33.69 271 ALA A N 1
ATOM 2260 C CA . ALA A 1 272 ? 48.915 -2.103 -3.875 1.00 36.12 271 ALA A CA 1
ATOM 2261 C C . ALA A 1 272 ? 48.696 -0.655 -4.330 1.00 35.97 271 ALA A C 1
ATOM 2262 O O . ALA A 1 272 ? 49.140 -0.283 -5.426 1.00 35.50 271 ALA A O 1
ATOM 2264 N N . ALA A 1 273 ? 48.036 0.156 -3.502 1.00 35.91 272 ALA A N 1
ATOM 2265 C CA . ALA A 1 273 ? 47.682 1.534 -3.887 1.00 37.20 272 ALA A CA 1
ATOM 2266 C C . ALA A 1 273 ? 48.841 2.277 -4.552 1.00 36.45 272 ALA A C 1
ATOM 2267 O O . ALA A 1 273 ? 48.645 3.029 -5.511 1.00 37.52 272 ALA A O 1
ATOM 2269 N N . TYR A 1 274 ? 50.046 2.009 -4.059 1.00 35.47 273 TYR A N 1
ATOM 2270 C CA . TYR A 1 274 ? 51.244 2.728 -4.447 1.00 35.83 273 TYR A CA 1
ATOM 2271 C C . TYR A 1 274 ? 52.101 2.006 -5.469 1.00 32.00 273 TYR A C 1
ATOM 2272 O O . TYR A 1 274 ? 53.128 2.529 -5.855 1.00 27.66 273 TYR A O 1
ATOM 2281 N N . ARG A 1 275 ? 51.688 0.822 -5.899 1.00 30.64 274 ARG A N 1
ATOM 2282 C CA . ARG A 1 275 ? 52.458 0.071 -6.886 1.00 29.31 274 ARG A CA 1
ATOM 2283 C C . ARG A 1 275 ? 52.661 0.819 -8.196 1.00 28.43 274 ARG A C 1
ATOM 2284 O O . ARG A 1 275 ? 53.792 0.927 -8.684 1.00 27.51 274 ARG A O 1
ATOM 2292 N N . THR A 1 276 ? 51.583 1.298 -8.814 1.00 28.01 275 THR A N 1
ATOM 2293 C CA . THR A 1 276 ? 51.762 1.933 -10.119 1.00 29.29 275 THR A CA 1
ATOM 2294 C C . THR A 1 276 ? 52.673 3.178 -10.010 1.00 27.93 275 THR A C 1
ATOM 2295 O O . THR A 1 276 ? 53.501 3.424 -10.890 1.00 28.33 275 THR A O 1
ATOM 2299 N N . THR A 1 277 ? 52.565 3.922 -8.918 1.00 28.45 276 THR A N 1
ATOM 2300 C CA . THR A 1 277 ? 53.441 5.098 -8.734 1.00 29.54 276 THR A CA 1
ATOM 2301 C C . THR A 1 277 ? 54.908 4.645 -8.624 1.00 27.05 276 THR A C 1
ATOM 2302 O O . THR A 1 277 ? 55.820 5.243 -9.214 1.00 25.57 276 THR A O 1
ATOM 2306 N N . LEU A 1 278 ? 55.130 3.586 -7.861 1.00 26.63 277 LEU A N 1
ATOM 2307 C CA . LEU A 1 278 ? 56.476 3.009 -7.774 1.00 25.67 277 LEU A CA 1
ATOM 2308 C C . LEU A 1 278 ? 57.003 2.660 -9.167 1.00 24.91 277 LEU A C 1
ATOM 2309 O O . LEU A 1 278 ? 58.123 3.036 -9.532 1.00 23.74 277 LEU A O 1
ATOM 2314 N N . VAL A 1 279 ? 56.196 1.944 -9.957 1.00 25.96 278 VAL A N 1
ATOM 2315 C CA . VAL A 1 279 ? 56.627 1.519 -11.283 1.00 26.73 278 VAL A CA 1
ATOM 2316 C C . VAL A 1 279 ? 56.928 2.724 -12.160 1.00 25.47 278 VAL A C 1
ATOM 2317 O O . VAL A 1 279 ? 57.970 2.781 -12.804 1.00 23.18 278 VAL A O 1
ATOM 2321 N N . ASP A 1 280 ? 56.018 3.691 -12.157 1.00 25.44 279 ASP A N 1
ATOM 2322 C CA . ASP A 1 280 ? 56.161 4.878 -12.996 1.00 27.47 279 ASP A CA 1
ATOM 2323 C C . ASP A 1 280 ? 57.425 5.656 -12.614 1.00 26.02 279 ASP A C 1
ATOM 2324 O O . ASP A 1 280 ? 58.122 6.194 -13.475 1.00 23.59 279 ASP A O 1
ATOM 2329 N N . THR A 1 281 ? 57.690 5.725 -11.305 1.00 26.18 280 THR A N 1
ATOM 2330 C CA . THR A 1 281 ? 58.842 6.487 -10.776 1.00 26.17 280 THR A CA 1
ATOM 2331 C C . THR A 1 281 ? 60.186 5.797 -11.122 1.00 26.85 280 THR A C 1
ATOM 2332 O O . THR A 1 281 ? 61.177 6.460 -11.461 1.00 25.85 280 THR A O 1
ATOM 2336 N N . ALA A 1 282 ? 60.207 4.467 -11.025 1.00 27.34 281 ALA A N 1
ATOM 2337 C CA . ALA A 1 282 ? 61.348 3.662 -11.441 1.00 25.87 281 ALA A CA 1
ATOM 2338 C C . ALA A 1 282 ? 61.632 3.884 -12.923 1.00 26.03 281 ALA A C 1
ATOM 2339 O O . ALA A 1 282 ? 62.768 4.140 -13.311 1.00 24.32 281 ALA A O 1
ATOM 2341 N N . ARG A 1 283 ? 60.595 3.796 -13.759 1.00 23.95 282 ARG A N 1
ATOM 2342 C CA . ARG A 1 283 ? 60.763 4.098 -15.182 1.00 27.01 282 ARG A CA 1
ATOM 2343 C C . ARG A 1 283 ? 61.335 5.493 -15.433 1.00 27.91 282 ARG A C 1
ATOM 2344 O O . ARG A 1 283 ? 62.225 5.669 -16.270 1.00 27.25 282 ARG A O 1
ATOM 2352 N N . ALA A 1 284 ? 60.812 6.470 -14.699 1.00 26.08 283 ALA A N 1
ATOM 2353 C CA . ALA A 1 284 ? 61.267 7.850 -14.805 1.00 27.61 283 ALA A CA 1
ATOM 2354 C C . ALA A 1 284 ? 62.733 8.014 -14.375 1.00 25.80 283 ALA A C 1
ATOM 2355 O O . ALA A 1 284 ? 63.509 8.701 -15.044 1.00 27.00 283 ALA A O 1
ATOM 2357 N N . ALA A 1 285 ? 63.102 7.402 -13.252 1.00 26.14 284 ALA A N 1
ATOM 2358 C CA . ALA A 1 285 ? 64.494 7.379 -12.809 1.00 25.70 284 ALA A CA 1
ATOM 2359 C C . ALA A 1 285 ? 65.420 6.811 -13.896 1.00 28.08 284 ALA A C 1
ATOM 2360 O O . ALA A 1 285 ? 66.507 7.341 -14.160 1.00 26.69 284 ALA A O 1
ATOM 2362 N N . LEU A 1 286 ? 65.000 5.721 -14.523 1.00 31.44 285 LEU A N 1
ATOM 2363 C CA . LEU A 1 286 ? 65.853 5.080 -15.541 1.00 33.99 285 LEU A CA 1
ATOM 2364 C C . LEU A 1 286 ? 66.156 5.991 -16.717 1.00 36.11 285 LEU A C 1
ATOM 2365 O O . LEU A 1 286 ? 67.243 5.934 -17.286 1.00 38.48 285 LEU A O 1
ATOM 2370 N N . ARG A 1 287 ? 65.190 6.814 -17.097 1.00 37.21 286 ARG A N 1
ATOM 2371 C CA . ARG A 1 287 ? 65.345 7.644 -18.275 1.00 38.17 286 ARG A CA 1
ATOM 2372 C C . ARG A 1 287 ? 65.781 9.059 -17.906 1.00 37.30 286 ARG A C 1
ATOM 2373 O O . ARG A 1 287 ? 65.812 9.927 -18.769 1.00 33.94 286 ARG A O 1
ATOM 2381 N N . ALA A 1 288 ? 66.131 9.282 -16.634 1.00 36.18 287 ALA A N 1
ATOM 2382 C CA . ALA A 1 288 ? 66.466 10.621 -16.138 1.00 38.26 287 ALA A CA 1
ATOM 2383 C C . ALA A 1 288 ? 67.795 11.141 -16.684 1.00 40.57 287 ALA A C 1
ATOM 2384 O O . ALA A 1 288 ? 67.918 12.363 -16.862 1.00 42.35 287 ALA A O 1
#

InterPro domains:
  IPR011009 Protein kinase-like domain superfamily [SSF56112] (29-282)
  IPR016477 Fructosamine/Ketosamine-3-kinase [PF03881] (36-279)
  IPR016477 Fructosamine/Ketosamine-3-kinase [PIRSF006221] (37-286)
  IPR016477 Fructosamine/Ketosamine-3-kinase [PTHR12149] (8-285)

Nearest PDB structures (foldseek):
  9cx8-assembly1_B  TM=8.078E-01  e=6.873E-14  Homo sapiens
  9cxw-assembly1_B  TM=8.007E-01  e=5.203E-14  Homo sapiens
  9cxw-assembly1_A  TM=7.952E-01  e=1.979E-13  Homo sapiens
  9cxn-assembly1_A  TM=7.902E-01  e=2.765E-13  Homo sapiens
  9cxm-assembly1_A  TM=7.896E-01  e=3.652E-13  Homo sapiens

B-factor: mean 32.77, std 8.25, range [17.63, 72.45]

Organism: Thermobifida fusca (strain YX) (NCBI:txid269800)

Sequence (284 aa):
GVVNNSSVVAARVTEELTGREVAAVAERGHSHRRWHLYRVELADGTPLFVKALPDDDDAPALDDGLFRRAEALGLDWLGRRSFGSPVPQVAGWDDDRTLAEWVDERPPTPEAAERFGHQLAAHLAGAESFGATWDGYIGPLPDNTPRSTWPEFYAEQRILPYLRRRAADDRGALTPGDVRLVEKVLDALDDHHLAGDPEPPARIHGDLWNGNVLWQDDGAVVIDPAAHGGHREADLLALALFGLPYLDRVRDAYNEVAPLAEGWRRARIPLHQLHPLLVHVCLFGAAYRTTLVDTARAALRA

CATH classification: 3.30.200.20 (+2 more: 1.10.510.10, 1.20.1270.240)

Radius of gyration: 19.32 Å; Cα contacts (8 Å, |Δi|>4): 546; chains: 1; bounding box: 37×46×56 Å

Solvent-accessible surface area: 13081 Å² total

Secondary structure (DSSP, 8-state):
--HHHHHHHHHHH---EEEEEEEEEETTEEEEEEEETTS-EEEEEEPPTT----TTHHHHHHHHHHHHT-STT--SPPP--EETTEE----------HHHHHHHHHHHH--TT--SSBB-SS---BTTB-----BS-HHHHIIIIIIHHHHHHHHHTTSS-HHHHHHHHHHHHTHHHHT-S--PPEEE-S--SGGGEEEETTEEEE-S---EEE-HHHHH--TTT--TTHHHHHHHHHHHSPPPTTHHHHHHHHHHHHHHHHHHHH-GGGHHHHHHHHHHHHT-

Foldseek 3Di:
DDLPLQVVLCVFQVFHWDDWDWDADAQQWTWIWIATPVGQTKIKIFHRPPDDADPCAVVLQQVLLVVQQPFDVALGDDWSGDDRGMTMRDDDFDDDDLQQLLLQLVNLLSLVVFDPFWFDPGWFDDRRHTHRPGDHFALCCCVPPQAPVLLVLLVVVVLADPVLSVLLVLLSVCVVVLVPDDDTFGFDQDDQAAVQWGTDPRYTHGDDGRTTRHDSLLNLLCVVNPYVNSVSSLVSNCVVVNDPPPSVLSSLVSCLRVLSVCCNPPNNPSSVVNSVSSVSSNVD